Protein AF-A0A926GYC5-F1 (afdb_monomer_lite)

Foldseek 3Di:
DDPDDDPPPPPVDVVVVVVVVVVVLVVLQVVLVVLVVVLVVVVVVCVVVDQDPVNVVVSVVSNVVSCVSNVVSCLQVVLVVQWDPKDKDKQDLEAEAQGKIKIKIKTAGQAKWKWAKKKKWKWKKKWFWDDDPPDIDIDIDIGTPDMDMDHIDIDGGGDMDMDMDMDTHHNPDDFFDDDPGITIWIKIWMWIHIPPHDIDIDIDTRGYDYDPPDPPDPDPDPPPPPDD

Structure (mmCIF, N/CA/C/O backbone):
data_AF-A0A926GYC5-F1
#
_entry.id   AF-A0A926GYC5-F1
#
loop_
_atom_site.group_PDB
_atom_site.id
_atom_site.type_symbol
_atom_site.label_atom_id
_atom_site.label_alt_id
_atom_site.label_comp_id
_atom_site.label_asym_id
_atom_site.label_entity_id
_atom_site.label_seq_id
_atom_site.pdbx_PDB_ins_code
_atom_site.Cartn_x
_atom_site.Cartn_y
_atom_site.Cartn_z
_atom_site.occupancy
_atom_site.B_iso_or_equiv
_atom_site.auth_seq_id
_atom_site.auth_comp_id
_atom_site.auth_asym_id
_atom_site.auth_atom_id
_atom_site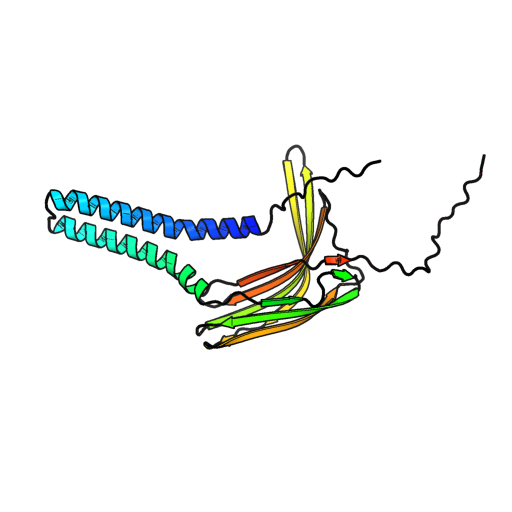.pdbx_PDB_model_num
ATOM 1 N N . MET A 1 1 ? -33.503 22.759 17.241 1.00 44.28 1 MET A N 1
ATOM 2 C CA . MET A 1 1 ? -32.215 23.120 16.609 1.00 44.28 1 MET A CA 1
ATOM 3 C C . MET A 1 1 ? -32.002 22.185 15.432 1.00 44.28 1 MET A C 1
ATOM 5 O O . MET A 1 1 ? -32.004 20.979 15.634 1.00 44.28 1 MET A O 1
ATOM 9 N N . ALA A 1 2 ? -31.952 22.720 14.214 1.00 33.81 2 ALA A N 1
ATOM 10 C CA . ALA A 1 2 ? -31.818 21.935 12.991 1.00 33.81 2 ALA A CA 1
ATOM 11 C C . ALA A 1 2 ? -30.347 21.547 12.776 1.00 33.81 2 ALA A C 1
ATOM 13 O O . ALA A 1 2 ? -29.479 22.418 12.771 1.00 33.81 2 ALA A O 1
ATOM 14 N N . TYR A 1 3 ? -30.068 20.252 12.613 1.00 37.59 3 TYR A N 1
ATOM 15 C CA . TYR A 1 3 ? -28.753 19.768 12.195 1.00 37.59 3 TYR A CA 1
ATOM 16 C C . TYR A 1 3 ? -28.522 20.185 10.742 1.00 37.59 3 TYR A C 1
ATOM 18 O O . TYR A 1 3 ? -29.069 19.595 9.812 1.00 37.59 3 TYR A O 1
ATOM 26 N N . GLN A 1 4 ? -27.732 21.236 10.553 1.00 33.88 4 GLN A N 1
ATOM 27 C CA . GLN A 1 4 ? -27.253 21.645 9.244 1.00 33.88 4 GLN A CA 1
ATOM 28 C C . GLN A 1 4 ? -26.250 20.584 8.773 1.00 33.88 4 GLN A C 1
ATOM 30 O O . GLN A 1 4 ? -25.166 20.452 9.340 1.00 33.88 4 GLN A O 1
ATOM 35 N N . GLN A 1 5 ? -26.650 19.773 7.790 1.00 30.72 5 GLN A N 1
ATOM 36 C CA . GLN A 1 5 ? -25.773 18.798 7.147 1.00 30.72 5 GLN A CA 1
ATOM 37 C C . GLN A 1 5 ? -24.610 19.556 6.499 1.00 30.72 5 GLN A C 1
ATOM 39 O O . GLN A 1 5 ? -24.771 20.205 5.467 1.00 30.72 5 GLN A O 1
ATOM 44 N N . LEU A 1 6 ? -23.444 19.521 7.142 1.00 39.66 6 LEU A N 1
ATOM 45 C CA . LEU A 1 6 ? -22.199 19.947 6.519 1.00 39.66 6 LEU A CA 1
ATOM 46 C C . LEU A 1 6 ? -21.926 19.020 5.325 1.00 39.66 6 LEU A C 1
ATOM 48 O O . LEU A 1 6 ? -22.124 17.807 5.452 1.00 39.66 6 LEU A O 1
ATOM 52 N N . PRO A 1 7 ? -21.486 19.560 4.175 1.00 35.66 7 PRO A N 1
ATOM 53 C CA . PRO A 1 7 ? -21.130 18.733 3.033 1.00 35.66 7 PRO A CA 1
ATOM 54 C C . PRO A 1 7 ? -20.046 17.728 3.447 1.00 35.66 7 PRO A C 1
ATOM 56 O O . PRO A 1 7 ? -19.216 18.053 4.306 1.00 35.66 7 PRO A O 1
ATOM 59 N N . PRO A 1 8 ? -20.034 16.515 2.864 1.00 37.59 8 PRO A N 1
ATOM 60 C CA . PRO A 1 8 ? -18.995 15.538 3.141 1.00 37.59 8 PRO A CA 1
ATOM 61 C C . PRO A 1 8 ? -17.649 16.187 2.831 1.00 37.59 8 PRO A C 1
ATOM 63 O O . PRO A 1 8 ? -17.342 16.514 1.685 1.00 37.59 8 PRO A O 1
ATOM 66 N N . SER A 1 9 ? -16.862 16.432 3.877 1.00 44.22 9 SER A N 1
ATOM 67 C CA . SER A 1 9 ? -15.482 16.859 3.713 1.00 44.22 9 SER A CA 1
ATOM 68 C C . SER A 1 9 ? -14.748 15.668 3.126 1.00 44.22 9 SER A C 1
ATOM 70 O O . SER A 1 9 ? -14.435 14.712 3.836 1.00 44.22 9 SER A O 1
ATOM 72 N N . VAL A 1 10 ? -14.553 15.717 1.805 1.00 43.28 10 VAL A N 1
ATOM 73 C CA . VAL A 1 10 ? -13.676 14.809 1.069 1.00 43.28 10 VAL A CA 1
ATOM 74 C C . VAL A 1 10 ? -12.386 14.756 1.878 1.00 43.28 10 VAL A C 1
ATOM 76 O O . VAL A 1 10 ? -11.790 15.814 2.115 1.00 43.28 10 VAL A O 1
ATOM 79 N N . PRO A 1 11 ? -12.010 13.590 2.428 1.00 45.59 11 PRO A N 1
ATOM 80 C CA . PRO A 1 11 ? -10.798 13.519 3.205 1.00 45.59 11 PRO A CA 1
ATOM 81 C C . PRO A 1 11 ? -9.652 14.019 2.324 1.00 45.59 11 PRO A C 1
ATOM 83 O O . PRO A 1 11 ? -9.665 13.903 1.101 1.00 45.59 11 PRO A O 1
ATOM 86 N N . VAL A 1 12 ? -8.627 14.583 2.938 1.00 46.34 12 VAL A N 1
ATOM 87 C CA . VAL A 1 12 ? -7.310 14.680 2.310 1.00 46.34 12 VAL A CA 1
ATOM 88 C C . VAL A 1 12 ? -6.790 13.235 2.312 1.00 46.34 12 VAL A C 1
ATOM 90 O O . VAL A 1 12 ? -6.067 12.804 3.203 1.00 46.34 12 VAL A O 1
ATOM 93 N N . THR A 1 13 ? -7.394 12.416 1.446 1.00 49.75 13 THR A N 1
ATOM 94 C CA . THR A 1 13 ? -7.445 10.959 1.553 1.00 49.75 13 THR A CA 1
ATOM 95 C C . THR A 1 13 ? -6.112 10.382 1.109 1.00 49.75 13 THR A C 1
ATOM 97 O O . THR A 1 13 ? -5.354 11.013 0.382 1.00 49.75 13 THR A O 1
ATOM 100 N N . VAL A 1 14 ? -5.870 9.121 1.450 1.00 49.03 14 VAL A N 1
ATOM 101 C CA . VAL A 1 14 ? -4.917 8.182 0.822 1.00 49.03 14 VAL A CA 1
ATOM 102 C C . VAL A 1 14 ? -4.723 8.394 -0.698 1.00 49.03 14 VAL A C 1
ATOM 104 O O . VAL A 1 14 ? -3.657 8.116 -1.243 1.00 49.03 14 VAL A O 1
ATOM 107 N N . GLU A 1 15 ? -5.733 8.936 -1.371 1.00 40.41 15 GLU A N 1
ATOM 108 C CA . GLU A 1 15 ? -5.728 9.455 -2.735 1.00 40.41 15 GLU A CA 1
ATOM 109 C C . GLU A 1 15 ? -4.621 10.477 -3.042 1.00 40.41 15 GLU A C 1
ATOM 111 O O . GLU A 1 15 ? -4.033 10.381 -4.109 1.00 40.41 15 GLU A O 1
ATOM 116 N N . GLN A 1 16 ? -4.243 11.371 -2.122 1.00 38.72 16 GLN A N 1
ATOM 117 C CA . GLN A 1 16 ? -3.149 12.332 -2.319 1.00 38.72 16 GLN A CA 1
ATOM 118 C C . GLN A 1 16 ? -1.762 11.676 -2.266 1.00 38.72 16 GLN A C 1
ATOM 120 O O . GLN A 1 16 ? -0.879 12.037 -3.040 1.00 38.72 16 GLN A O 1
ATOM 125 N N . ALA A 1 17 ? -1.567 10.661 -1.415 1.00 43.72 17 ALA A N 1
ATOM 126 C CA . ALA A 1 17 ? -0.335 9.865 -1.386 1.00 43.72 17 ALA A CA 1
ATOM 127 C C . ALA A 1 17 ? -0.249 8.912 -2.598 1.00 43.72 17 ALA A C 1
ATOM 129 O O . ALA A 1 17 ? 0.806 8.782 -3.231 1.00 43.72 17 ALA A O 1
ATOM 130 N N . LYS A 1 18 ? -1.382 8.308 -2.998 1.00 43.22 18 LYS A N 1
ATOM 131 C CA . LYS A 1 18 ? -1.512 7.593 -4.280 1.00 43.22 18 LYS A CA 1
ATOM 132 C C . LYS A 1 18 ? -1.274 8.549 -5.463 1.00 43.22 18 LYS A C 1
ATOM 134 O O . LYS A 1 18 ? -0.562 8.179 -6.388 1.00 43.22 18 LYS A O 1
ATOM 139 N N . GLN A 1 19 ? -1.750 9.795 -5.418 1.00 38.62 19 GLN A N 1
ATOM 140 C CA . GLN A 1 19 ? -1.495 10.816 -6.441 1.00 38.62 19 GLN A CA 1
ATOM 141 C C . GLN A 1 19 ? -0.028 11.237 -6.477 1.00 38.62 19 GLN A C 1
ATOM 143 O O . GLN A 1 19 ? 0.527 11.278 -7.563 1.00 38.62 19 GLN A O 1
ATOM 148 N N . ALA A 1 20 ? 0.639 11.473 -5.346 1.00 42.62 20 ALA A N 1
ATOM 149 C CA . ALA A 1 20 ? 2.052 11.857 -5.325 1.00 42.62 20 ALA A CA 1
ATOM 150 C C . ALA A 1 20 ? 2.962 10.764 -5.921 1.00 42.62 20 ALA A C 1
ATOM 152 O O . ALA A 1 20 ? 3.840 11.056 -6.736 1.00 42.62 20 ALA A O 1
ATOM 153 N N . SER A 1 21 ? 2.704 9.492 -5.591 1.00 53.06 21 SER A N 1
ATOM 154 C CA . SER A 1 21 ? 3.421 8.360 -6.201 1.00 53.06 21 SER A CA 1
ATOM 155 C C . SER A 1 21 ? 3.081 8.176 -7.688 1.00 53.06 21 SER A C 1
ATOM 157 O O . SER A 1 21 ? 3.971 7.893 -8.493 1.00 53.06 21 SER A O 1
ATOM 159 N N . ASN A 1 22 ? 1.828 8.417 -8.088 1.00 55.00 22 ASN A N 1
ATOM 160 C CA . ASN A 1 22 ? 1.415 8.394 -9.491 1.00 55.00 22 ASN A CA 1
ATOM 161 C C . ASN A 1 22 ? 2.019 9.553 -10.301 1.00 55.00 22 ASN A C 1
ATOM 163 O O . ASN A 1 22 ? 2.427 9.333 -11.436 1.00 55.00 22 ASN A O 1
ATOM 167 N N . VAL A 1 23 ? 2.150 10.750 -9.725 1.00 55.53 23 VAL A N 1
ATOM 168 C CA . VAL A 1 23 ? 2.749 11.934 -10.364 1.00 55.53 23 VAL A CA 1
ATOM 169 C C . VAL A 1 23 ? 4.243 11.716 -10.610 1.00 55.53 23 VAL A C 1
ATOM 171 O O . VAL A 1 23 ? 4.719 11.940 -11.723 1.00 55.53 23 VAL A O 1
ATOM 174 N N . ALA A 1 24 ? 4.979 11.177 -9.630 1.00 53.69 24 ALA A N 1
ATOM 175 C CA . ALA A 1 24 ? 6.388 10.820 -9.816 1.00 53.69 24 ALA A CA 1
ATOM 176 C C . ALA A 1 24 ? 6.577 9.726 -10.889 1.00 53.69 24 ALA A C 1
ATOM 178 O O . ALA A 1 24 ? 7.500 9.790 -11.702 1.00 53.69 24 ALA A O 1
ATOM 179 N N . ARG A 1 25 ? 5.667 8.744 -10.941 1.00 58.03 25 ARG A N 1
ATOM 180 C CA . ARG A 1 25 ? 5.698 7.633 -11.907 1.00 58.03 25 ARG A CA 1
ATOM 181 C C . ARG A 1 25 ? 5.273 8.051 -13.322 1.00 58.03 25 ARG A C 1
ATOM 183 O O . ARG A 1 25 ? 5.764 7.484 -14.295 1.00 58.03 25 ARG A O 1
ATOM 190 N N . GLN A 1 26 ? 4.411 9.059 -13.452 1.00 61.69 26 GLN A N 1
ATOM 191 C CA . GLN A 1 26 ? 4.026 9.664 -14.733 1.00 61.69 26 GLN A CA 1
ATOM 192 C C . GLN A 1 26 ? 5.108 10.604 -15.290 1.00 61.69 26 GLN A C 1
ATOM 194 O O . GLN A 1 26 ? 5.257 10.696 -16.510 1.00 61.69 26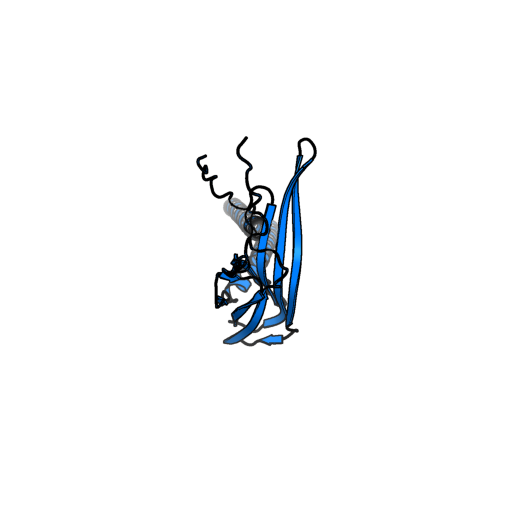 GLN A O 1
ATOM 199 N N . GLY A 1 27 ? 5.918 11.229 -14.427 1.00 71.56 27 GLY A N 1
ATOM 200 C CA . GLY A 1 27 ? 6.999 12.131 -14.840 1.00 71.56 27 GLY A CA 1
ATOM 201 C C . GLY A 1 27 ? 8.033 11.478 -15.766 1.00 71.56 27 GLY A C 1
ATOM 202 O O . GLY A 1 27 ? 8.402 12.060 -16.783 1.00 71.56 27 GLY A O 1
ATOM 203 N N . GLY A 1 28 ? 8.451 10.239 -15.482 1.00 79.19 28 GLY A N 1
ATOM 204 C CA . GLY A 1 28 ? 9.448 9.528 -16.299 1.00 79.19 28 GLY A CA 1
ATOM 205 C C . GLY A 1 28 ? 8.967 9.192 -17.716 1.00 79.19 28 GLY A C 1
ATOM 206 O O . GLY A 1 28 ? 9.713 9.360 -18.681 1.00 79.19 28 GLY A O 1
ATOM 207 N N . VAL A 1 29 ? 7.704 8.772 -17.856 1.00 85.19 29 VAL A N 1
ATOM 208 C CA . VAL A 1 29 ? 7.093 8.487 -19.167 1.00 85.19 29 VAL A CA 1
ATOM 209 C C . VAL A 1 29 ? 6.949 9.779 -19.974 1.00 85.19 29 VAL A C 1
ATOM 211 O O . VAL A 1 29 ? 7.317 9.808 -21.148 1.00 85.19 29 VAL A O 1
ATOM 214 N N . GLY A 1 30 ? 6.498 10.864 -19.332 1.00 86.88 30 GLY A N 1
ATOM 215 C CA . GLY A 1 30 ? 6.397 12.186 -19.953 1.00 86.88 30 GLY A CA 1
ATOM 216 C C . GLY A 1 30 ? 7.741 12.697 -20.478 1.00 86.88 30 GLY A C 1
ATOM 217 O O . GLY A 1 30 ? 7.841 13.069 -21.647 1.00 86.88 30 GLY A O 1
ATOM 218 N N . CYS A 1 31 ? 8.796 12.639 -19.660 1.00 89.12 31 CYS A N 1
ATOM 219 C CA . CYS A 1 31 ? 10.146 13.037 -20.066 1.00 89.12 31 CYS A CA 1
ATOM 220 C C . CYS A 1 31 ? 10.675 12.212 -21.250 1.00 89.12 31 CYS A C 1
ATOM 222 O O . CYS A 1 31 ? 11.246 12.782 -22.180 1.00 89.12 31 CYS A O 1
ATOM 224 N N . GLY A 1 32 ? 10.459 10.891 -21.252 1.00 89.19 32 GLY A N 1
ATOM 225 C CA . GLY A 1 32 ? 10.862 10.021 -22.362 1.00 89.19 32 GLY A CA 1
ATOM 226 C C . GLY A 1 32 ? 10.156 10.370 -23.675 1.00 89.19 32 GLY A C 1
ATOM 227 O O . GLY A 1 32 ? 10.804 10.477 -24.715 1.00 89.19 32 GLY A O 1
ATOM 228 N N . ILE A 1 33 ? 8.843 10.619 -23.627 1.00 91.56 33 ILE A N 1
ATOM 229 C CA . ILE A 1 33 ? 8.054 11.026 -24.801 1.00 91.56 33 ILE A CA 1
ATOM 230 C C . ILE A 1 33 ? 8.535 12.378 -25.341 1.00 91.56 33 ILE A C 1
ATOM 232 O O . ILE A 1 33 ? 8.780 12.499 -26.542 1.00 91.56 33 ILE A O 1
ATOM 236 N N . VAL A 1 34 ? 8.710 13.379 -24.471 1.00 94.00 34 VAL A N 1
ATOM 237 C CA . VAL A 1 34 ? 9.182 14.716 -24.870 1.00 94.00 34 VAL A CA 1
ATOM 238 C C . VAL A 1 34 ? 10.573 14.637 -25.506 1.00 94.00 34 VAL A C 1
ATOM 240 O O . VAL A 1 34 ? 10.807 15.240 -26.554 1.00 94.00 34 VAL A O 1
ATOM 243 N N . TRP A 1 35 ? 11.480 13.847 -24.926 1.00 94.62 35 TRP A N 1
ATOM 244 C CA . TRP A 1 35 ? 12.823 13.642 -25.467 1.00 94.62 35 TRP A CA 1
ATOM 245 C C . TRP A 1 35 ? 12.806 13.003 -26.861 1.00 94.62 35 TRP A C 1
ATOM 247 O O . TRP A 1 35 ? 13.490 13.474 -27.775 1.00 94.62 35 TRP A O 1
ATOM 257 N N . LEU A 1 36 ? 12.013 11.943 -27.047 1.00 95.19 36 LEU A N 1
ATOM 258 C CA . LEU A 1 36 ? 11.883 11.269 -28.340 1.00 95.19 36 LEU A CA 1
ATOM 259 C C . LEU A 1 36 ? 11.248 12.182 -29.391 1.00 95.19 36 LEU A C 1
ATOM 261 O O . LEU A 1 36 ? 11.732 12.225 -30.519 1.00 95.19 36 LEU A O 1
ATOM 265 N N . ALA A 1 37 ? 10.232 12.966 -29.021 1.00 95.06 37 ALA A N 1
ATOM 266 C CA . ALA A 1 37 ? 9.612 13.939 -29.917 1.00 95.06 37 ALA A CA 1
ATOM 267 C C . ALA A 1 37 ? 10.611 15.019 -30.369 1.00 95.06 37 ALA A C 1
ATOM 269 O O . ALA A 1 37 ? 10.712 15.307 -31.562 1.00 95.06 37 ALA A O 1
ATOM 270 N N . GLY A 1 38 ? 11.404 15.565 -29.440 1.00 93.75 38 GLY A N 1
ATOM 271 C CA . GLY A 1 38 ? 12.460 16.529 -29.760 1.00 93.75 38 GLY A CA 1
ATOM 272 C C . GLY A 1 38 ? 13.546 15.936 -30.661 1.00 93.75 38 GLY A C 1
ATOM 273 O O . GLY A 1 38 ? 13.954 16.560 -31.641 1.00 93.75 38 GLY A O 1
ATOM 274 N N . THR A 1 39 ? 13.965 14.697 -30.387 1.00 94.00 39 THR A N 1
ATOM 275 C CA . THR A 1 39 ? 14.962 13.983 -31.202 1.00 94.00 39 THR A CA 1
ATOM 276 C C . THR A 1 39 ? 14.429 13.690 -32.610 1.00 94.00 39 THR A C 1
ATOM 278 O O . THR A 1 39 ? 15.151 13.877 -33.592 1.00 94.00 39 THR A O 1
ATOM 281 N N . ALA A 1 40 ? 13.160 13.291 -32.739 1.00 94.19 40 ALA A N 1
ATOM 282 C CA . ALA A 1 40 ? 12.500 13.066 -34.023 1.00 94.19 40 ALA A CA 1
ATOM 283 C C . ALA A 1 40 ? 12.377 14.362 -34.839 1.00 94.19 40 ALA A C 1
ATOM 285 O O . ALA A 1 40 ? 12.725 14.373 -36.019 1.00 94.19 40 ALA A O 1
ATOM 286 N N . LEU A 1 41 ? 11.974 15.470 -34.205 1.00 94.81 41 LEU A N 1
ATOM 287 C CA . LEU A 1 41 ? 11.910 16.784 -34.847 1.00 94.81 41 LEU A CA 1
ATOM 288 C C . LEU A 1 41 ? 13.291 17.238 -35.341 1.00 94.81 41 LEU A C 1
ATOM 290 O O . LEU A 1 41 ? 13.435 17.670 -36.484 1.00 94.81 41 LEU A O 1
ATOM 294 N N . PHE A 1 42 ? 14.328 17.095 -34.514 1.00 90.62 42 PHE A N 1
ATOM 295 C CA . PHE A 1 42 ? 15.694 17.453 -34.896 1.00 90.62 42 PHE A CA 1
ATOM 296 C C . PHE A 1 42 ? 16.227 16.576 -36.042 1.00 90.62 42 PHE A C 1
ATOM 298 O O . PHE A 1 42 ? 16.848 17.085 -36.978 1.00 90.62 42 PHE A O 1
ATOM 305 N N . THR A 1 43 ? 15.922 15.273 -36.016 1.00 90.94 43 THR A N 1
ATOM 306 C CA . THR A 1 43 ? 16.231 14.335 -37.110 1.00 90.94 43 THR A CA 1
ATOM 307 C C . THR A 1 43 ? 15.546 14.766 -38.409 1.00 90.94 43 THR A C 1
ATOM 309 O O . THR A 1 43 ? 16.193 14.817 -39.454 1.00 90.94 43 THR A O 1
ATOM 312 N N . MET A 1 44 ? 14.263 15.137 -38.340 1.00 93.00 44 MET A N 1
ATOM 313 C CA . MET A 1 44 ? 13.480 15.601 -39.487 1.00 93.00 44 MET A CA 1
ATOM 314 C C . MET A 1 44 ? 14.078 16.869 -40.109 1.00 93.00 44 MET A C 1
ATOM 316 O O . MET A 1 44 ? 14.279 16.909 -41.318 1.00 93.00 44 MET A O 1
ATOM 320 N N . VAL A 1 45 ? 14.432 17.878 -39.304 1.00 90.38 45 VAL A N 1
ATOM 321 C CA . VAL A 1 45 ? 15.070 19.114 -39.802 1.00 90.38 45 VAL A CA 1
ATOM 322 C C . VAL A 1 45 ? 16.397 18.810 -40.506 1.00 90.38 45 VAL A C 1
ATOM 324 O O . VAL A 1 45 ? 16.687 19.375 -41.560 1.00 90.38 45 VAL A O 1
ATOM 327 N N . LYS A 1 46 ? 17.204 17.891 -39.960 1.00 88.94 46 LYS A N 1
ATOM 328 C CA . LYS A 1 46 ? 18.489 17.500 -40.561 1.00 88.94 46 LYS A CA 1
ATOM 329 C C . LYS A 1 46 ? 18.340 16.656 -41.823 1.00 88.94 46 LYS A C 1
ATOM 331 O O . LYS A 1 46 ? 19.196 16.754 -42.698 1.00 88.94 46 LYS A O 1
ATOM 336 N N . ALA A 1 47 ? 17.258 15.896 -41.966 1.00 86.12 47 ALA A N 1
ATOM 337 C CA . ALA A 1 47 ? 17.001 15.111 -43.169 1.00 86.12 47 ALA A CA 1
ATOM 338 C C . ALA A 1 47 ? 16.877 15.985 -44.435 1.00 86.12 47 ALA A C 1
ATOM 340 O O . ALA A 1 47 ? 17.340 15.572 -45.494 1.00 86.12 47 ALA A O 1
ATOM 341 N N . PHE A 1 48 ? 16.350 17.213 -44.327 1.00 85.06 48 PHE A N 1
ATOM 342 C CA . PHE A 1 48 ? 16.248 18.151 -45.458 1.00 85.06 48 PHE A CA 1
ATOM 343 C C . PHE A 1 48 ? 17.580 18.810 -45.853 1.00 85.06 48 PHE A C 1
ATOM 345 O O . PHE A 1 48 ? 17.735 19.233 -46.994 1.00 85.06 48 PHE A O 1
ATOM 352 N N . GLY A 1 49 ? 18.540 18.906 -44.926 1.00 84.44 49 GLY A N 1
ATOM 353 C CA . GLY A 1 49 ? 19.860 19.511 -45.160 1.00 84.44 49 GLY A CA 1
ATOM 354 C C . GLY A 1 49 ? 20.987 18.505 -45.414 1.00 84.44 49 GLY A C 1
ATOM 355 O O . GLY A 1 49 ? 22.134 18.912 -45.585 1.00 84.44 49 GLY A O 1
ATOM 356 N N . GLY A 1 50 ? 20.675 17.206 -45.410 1.00 84.62 50 GLY A N 1
ATOM 357 C CA . GLY A 1 50 ? 21.651 16.121 -45.445 1.00 84.62 50 GLY A CA 1
ATOM 358 C C . GLY A 1 50 ? 22.187 15.757 -44.056 1.00 84.62 50 GLY A C 1
ATOM 359 O O . GLY A 1 50 ? 22.469 16.610 -43.211 1.00 84.62 50 GLY A O 1
ATOM 360 N N . ILE A 1 51 ? 22.349 14.455 -43.816 1.00 85.56 51 ILE A N 1
ATOM 361 C CA . ILE A 1 51 ? 22.863 13.920 -42.551 1.00 85.56 51 ILE A CA 1
ATOM 362 C C . ILE A 1 51 ? 24.314 13.493 -42.769 1.00 85.56 51 ILE A C 1
ATOM 364 O O . ILE A 1 51 ? 24.589 12.445 -43.347 1.00 85.56 51 ILE A O 1
ATOM 368 N N . GLY A 1 52 ? 25.253 14.314 -42.302 1.00 89.19 52 GLY A N 1
ATOM 369 C CA . GLY A 1 52 ? 26.665 13.939 -42.264 1.00 89.19 52 GLY A CA 1
ATOM 370 C C . GLY A 1 52 ? 26.930 12.834 -41.236 1.00 89.19 52 GLY A C 1
ATOM 371 O O . GLY A 1 52 ? 26.204 12.706 -40.247 1.00 89.19 52 GLY A O 1
ATOM 372 N N . PHE A 1 53 ? 28.010 12.072 -41.427 1.00 86.81 53 PHE A N 1
ATOM 373 C CA . PHE A 1 53 ? 28.391 10.946 -40.562 1.00 86.81 53 PHE A CA 1
ATOM 374 C C . PHE A 1 53 ? 28.420 11.311 -39.065 1.00 86.81 53 PHE A C 1
ATOM 376 O O . PHE A 1 53 ? 27.820 10.621 -38.242 1.00 86.81 53 PHE A O 1
ATOM 383 N N . GLY A 1 54 ? 29.031 12.449 -38.712 1.00 89.06 54 GLY A N 1
ATOM 384 C CA . GLY A 1 54 ? 29.088 12.916 -37.321 1.00 89.06 54 GLY A CA 1
ATOM 385 C C . GLY A 1 54 ? 27.712 13.241 -36.728 1.00 89.06 54 GLY A C 1
ATOM 386 O O . GLY A 1 54 ? 27.433 12.900 -35.581 1.00 89.06 54 GLY A O 1
ATOM 387 N N . THR A 1 55 ? 26.812 13.839 -37.515 1.00 88.75 55 THR A N 1
ATOM 388 C CA . THR A 1 55 ? 25.429 14.098 -37.084 1.00 88.75 55 THR A CA 1
ATOM 389 C C . THR A 1 55 ? 24.658 12.794 -36.894 1.00 88.75 55 THR A C 1
ATOM 391 O O . THR A 1 55 ? 23.908 12.676 -35.929 1.00 88.75 55 THR A O 1
ATOM 394 N N . GLY A 1 56 ? 24.884 11.798 -37.755 1.00 91.00 56 GLY A N 1
ATOM 395 C CA . GLY A 1 56 ? 24.282 10.470 -37.624 1.00 91.00 56 GLY A CA 1
ATOM 396 C C . GLY A 1 56 ? 24.613 9.791 -36.291 1.00 91.00 56 GLY A C 1
ATOM 397 O O . GLY A 1 56 ? 23.710 9.286 -35.627 1.00 91.00 56 GLY A O 1
ATOM 398 N N . ILE A 1 57 ? 25.876 9.847 -35.849 1.00 94.31 57 ILE A N 1
ATOM 399 C CA . ILE A 1 57 ? 26.295 9.279 -34.554 1.00 94.31 57 ILE A CA 1
ATOM 400 C C . ILE A 1 57 ? 25.589 9.981 -33.387 1.00 94.31 57 ILE A C 1
ATOM 402 O O . ILE A 1 57 ? 25.074 9.316 -32.490 1.00 94.31 57 ILE A O 1
ATOM 406 N N . ILE A 1 58 ? 25.523 11.316 -33.405 1.00 93.38 58 ILE A N 1
ATOM 407 C CA . ILE A 1 58 ? 24.850 12.088 -32.349 1.00 93.38 58 ILE A CA 1
ATOM 408 C C . ILE A 1 58 ? 23.368 11.708 -32.271 1.00 93.38 58 ILE A C 1
ATOM 410 O O . ILE A 1 58 ? 22.855 11.454 -31.183 1.00 93.38 58 ILE A O 1
ATOM 414 N N . LEU A 1 59 ? 22.685 11.622 -33.416 1.00 93.06 59 LEU A N 1
ATOM 415 C CA . LEU A 1 59 ? 21.279 11.224 -33.468 1.00 93.06 59 LEU A CA 1
ATOM 416 C C . LEU A 1 59 ? 21.069 9.815 -32.909 1.00 93.06 59 LEU A C 1
ATOM 418 O O . LEU A 1 59 ? 20.147 9.614 -32.122 1.00 93.06 59 LEU A O 1
ATOM 422 N N . LEU A 1 60 ? 21.940 8.863 -33.253 1.00 94.75 60 LEU A N 1
ATOM 423 C CA . LEU A 1 60 ? 21.881 7.503 -32.719 1.00 94.75 60 LEU A CA 1
ATOM 424 C C . LEU A 1 60 ? 21.969 7.499 -31.188 1.00 94.75 60 LEU A C 1
ATOM 426 O O . LEU A 1 60 ? 21.169 6.831 -30.534 1.00 94.75 60 LEU A O 1
ATOM 430 N N . VAL A 1 61 ? 22.887 8.279 -30.610 1.00 96.88 61 VAL A N 1
ATOM 431 C CA . VAL A 1 61 ? 23.024 8.403 -29.151 1.00 96.88 61 VAL A CA 1
ATOM 432 C C . VAL A 1 61 ? 21.775 9.032 -28.524 1.00 96.88 61 VAL A C 1
ATOM 434 O O . VAL A 1 61 ? 21.275 8.518 -27.525 1.00 96.88 61 VAL A O 1
ATOM 437 N N . LEU A 1 62 ? 21.223 10.097 -29.113 1.00 94.94 62 LEU A N 1
ATOM 438 C CA . LEU A 1 62 ? 20.006 10.745 -28.603 1.00 94.94 62 LEU A CA 1
ATOM 439 C C . LEU A 1 62 ? 18.794 9.803 -28.624 1.00 94.94 62 LEU A C 1
ATOM 441 O O . LEU A 1 62 ? 18.046 9.752 -27.644 1.00 94.94 62 LEU A O 1
ATOM 445 N N . TRP A 1 63 ? 18.630 9.024 -29.697 1.00 97.00 63 TRP A N 1
ATOM 446 C CA . TRP A 1 63 ? 17.609 7.979 -29.788 1.00 97.00 63 TRP A CA 1
ATOM 447 C C . TRP A 1 63 ? 17.819 6.893 -28.732 1.00 97.00 63 TRP A C 1
ATOM 449 O O . TRP A 1 63 ? 16.871 6.536 -28.034 1.00 97.00 63 TRP A O 1
ATOM 459 N N . ALA A 1 64 ? 19.053 6.409 -28.564 1.00 96.38 64 ALA A N 1
ATOM 460 C CA . ALA A 1 64 ? 19.378 5.400 -27.559 1.00 96.38 64 ALA A CA 1
ATOM 461 C C . ALA A 1 64 ? 19.050 5.881 -26.134 1.00 96.38 64 ALA A C 1
ATOM 463 O O . ALA A 1 64 ? 18.450 5.135 -25.359 1.00 96.38 64 ALA A O 1
ATOM 464 N N . ILE A 1 65 ? 19.368 7.138 -25.803 1.00 95.88 65 ILE A N 1
ATOM 465 C CA . ILE A 1 65 ? 19.034 7.749 -24.507 1.00 95.88 65 ILE A CA 1
ATOM 466 C C . ILE A 1 65 ? 17.515 7.818 -24.320 1.00 95.88 65 ILE A C 1
ATOM 468 O O . ILE A 1 65 ? 17.003 7.338 -23.309 1.00 95.88 65 ILE A O 1
ATOM 472 N N . GLY A 1 66 ? 16.784 8.358 -25.299 1.00 92.75 66 GLY A N 1
ATOM 473 C CA . GLY A 1 66 ? 15.329 8.502 -25.213 1.00 92.75 66 GLY A CA 1
ATOM 474 C C . GLY A 1 66 ? 14.608 7.167 -25.041 1.00 92.75 66 GLY A C 1
ATOM 475 O O . GLY A 1 66 ? 13.743 7.032 -24.175 1.00 92.75 66 GLY A O 1
ATOM 476 N N . LEU A 1 67 ? 15.009 6.157 -25.818 1.00 95.00 67 LEU A N 1
ATOM 477 C CA . LEU A 1 67 ? 14.461 4.804 -25.723 1.00 95.00 67 LEU A CA 1
ATOM 478 C C . LEU A 1 67 ? 14.799 4.144 -24.384 1.00 95.00 67 LEU A C 1
ATOM 480 O O . LEU A 1 67 ? 13.951 3.456 -23.819 1.00 95.00 67 LEU A O 1
ATOM 484 N N . THR A 1 68 ? 15.997 4.383 -23.846 1.00 94.38 68 THR A N 1
ATOM 485 C CA . THR A 1 68 ? 16.394 3.870 -22.527 1.00 94.38 68 THR A CA 1
ATOM 486 C C . THR A 1 68 ? 15.544 4.491 -21.419 1.00 94.38 68 THR A C 1
ATOM 488 O O . THR A 1 68 ? 14.993 3.759 -20.598 1.00 94.38 68 THR A O 1
ATOM 491 N N . ILE A 1 69 ? 15.373 5.819 -21.421 1.00 92.69 69 ILE A N 1
ATOM 492 C CA . ILE A 1 69 ? 14.530 6.532 -20.446 1.00 92.69 69 ILE A CA 1
ATOM 493 C C . ILE A 1 69 ? 13.095 6.003 -20.507 1.00 92.69 69 ILE A C 1
ATOM 495 O O . ILE A 1 69 ? 12.529 5.631 -19.477 1.00 92.69 69 ILE A O 1
ATOM 499 N N . LEU A 1 70 ? 12.523 5.916 -21.712 1.00 91.81 70 LEU A N 1
ATOM 500 C CA . LEU A 1 70 ? 11.157 5.436 -21.894 1.00 91.81 70 LEU A CA 1
ATOM 501 C C . LEU A 1 70 ? 11.012 3.968 -21.467 1.00 91.81 70 LEU A C 1
ATOM 503 O O . LEU A 1 70 ? 10.077 3.633 -20.744 1.00 91.81 70 LEU A O 1
ATOM 507 N N . GLY A 1 71 ? 11.944 3.096 -21.856 1.00 91.00 71 GLY A N 1
ATOM 508 C CA . GLY A 1 71 ? 11.927 1.679 -21.493 1.00 91.00 71 GLY A CA 1
ATOM 509 C C . GLY A 1 71 ? 11.974 1.463 -19.980 1.00 91.00 71 GLY A C 1
ATOM 510 O O . GLY A 1 71 ? 11.149 0.725 -19.436 1.00 91.00 71 GLY A O 1
ATOM 511 N N . VAL A 1 72 ? 12.882 2.157 -19.283 1.00 88.94 72 VAL A N 1
ATOM 512 C CA . VAL A 1 72 ? 12.986 2.117 -17.814 1.00 88.94 72 VAL A CA 1
ATOM 513 C C . VAL A 1 72 ? 11.719 2.658 -17.148 1.00 88.94 72 VAL A C 1
ATOM 515 O O . VAL A 1 72 ? 11.250 2.064 -16.178 1.00 88.94 72 VAL A O 1
ATOM 518 N N . ALA A 1 73 ? 11.118 3.725 -17.683 1.00 87.31 73 ALA A N 1
ATOM 519 C CA . ALA A 1 73 ? 9.881 4.292 -17.147 1.00 87.31 73 ALA A CA 1
ATOM 520 C C . ALA A 1 73 ? 8.648 3.389 -17.362 1.00 87.31 73 ALA A C 1
ATOM 522 O O . ALA A 1 73 ? 7.766 3.337 -16.502 1.00 87.31 73 ALA A O 1
ATOM 523 N N . LEU A 1 74 ? 8.587 2.647 -18.475 1.00 87.31 74 LEU A N 1
ATOM 524 C CA . LEU A 1 74 ? 7.474 1.745 -18.805 1.00 87.31 74 LEU A CA 1
ATOM 525 C C . LEU A 1 74 ? 7.557 0.390 -18.089 1.00 87.31 74 LEU A C 1
ATOM 527 O O . LEU A 1 74 ? 6.525 -0.216 -17.794 1.00 87.31 74 LEU A O 1
ATOM 531 N N . LEU A 1 75 ? 8.762 -0.093 -17.774 1.00 84.69 75 LEU A N 1
ATOM 532 C CA . LEU A 1 75 ? 8.992 -1.390 -17.123 1.00 84.69 75 LEU A CA 1
ATOM 533 C C . LEU A 1 75 ? 8.105 -1.621 -15.876 1.00 84.69 75 LEU A C 1
ATOM 535 O O . LEU A 1 75 ? 7.448 -2.663 -15.808 1.00 84.69 75 LEU A O 1
ATOM 539 N N . PRO A 1 76 ? 7.992 -0.684 -14.913 1.00 80.56 76 PRO A N 1
ATOM 540 C CA . PRO A 1 76 ? 7.100 -0.834 -13.765 1.00 80.56 76 PRO A CA 1
ATOM 541 C C . PRO A 1 76 ? 5.611 -0.901 -14.128 1.00 80.56 76 PRO A C 1
ATOM 543 O O . PRO A 1 76 ? 4.844 -1.543 -13.415 1.00 80.56 76 PRO A O 1
ATOM 546 N N . GLN A 1 77 ? 5.162 -0.212 -15.184 1.00 81.12 77 GLN A N 1
ATOM 547 C CA . GLN A 1 77 ? 3.758 -0.241 -15.624 1.00 81.12 77 GLN A CA 1
ATOM 548 C C . GLN A 1 77 ? 3.411 -1.590 -16.252 1.00 81.12 77 GLN A C 1
ATOM 550 O O . GLN A 1 77 ? 2.429 -2.214 -15.859 1.00 81.12 77 GLN A O 1
ATOM 555 N N . ILE A 1 78 ? 4.280 -2.088 -17.134 1.00 80.94 78 ILE A N 1
ATOM 556 C CA . ILE A 1 78 ? 4.145 -3.425 -17.725 1.00 80.94 78 ILE A CA 1
ATOM 557 C C . ILE A 1 78 ? 4.145 -4.492 -16.622 1.00 80.94 78 ILE A C 1
ATOM 559 O O . ILE A 1 78 ? 3.352 -5.432 -16.664 1.00 80.94 78 ILE A O 1
ATOM 563 N N . ARG A 1 79 ? 4.999 -4.333 -15.600 1.00 81.19 79 ARG A N 1
ATOM 564 C CA . ARG A 1 79 ? 5.018 -5.226 -14.435 1.00 81.19 79 ARG A CA 1
ATOM 565 C C . ARG A 1 79 ? 3.711 -5.176 -13.638 1.00 81.19 79 ARG A C 1
ATOM 567 O O . ARG A 1 79 ? 3.180 -6.226 -13.300 1.00 81.19 79 ARG A O 1
ATOM 574 N N . ALA A 1 80 ? 3.155 -3.990 -13.390 1.00 77.25 80 ALA A N 1
ATOM 575 C CA . ALA A 1 80 ? 1.885 -3.854 -12.672 1.00 77.25 80 ALA A CA 1
ATOM 576 C C . ALA A 1 80 ? 0.718 -4.560 -13.385 1.00 77.25 80 ALA A C 1
ATOM 578 O O . ALA A 1 80 ? -0.102 -5.186 -12.728 1.00 77.25 80 ALA A O 1
ATOM 579 N N . TRP A 1 81 ? 0.662 -4.533 -14.721 1.00 75.75 81 TRP A N 1
ATOM 580 C CA . TRP A 1 81 ? -0.402 -5.200 -15.492 1.00 75.75 81 TRP A CA 1
ATOM 581 C C . TRP A 1 81 ? -0.394 -6.732 -15.400 1.00 75.75 81 TRP A C 1
ATOM 583 O O . TRP A 1 81 ? -1.411 -7.389 -15.659 1.00 75.75 81 TRP A O 1
ATOM 593 N N . LYS A 1 82 ? 0.750 -7.321 -15.041 1.00 73.12 82 LYS A N 1
ATOM 594 C CA . LYS A 1 82 ? 0.870 -8.767 -14.826 1.00 73.12 82 LYS A CA 1
ATOM 595 C C . LYS A 1 82 ? 0.396 -9.206 -13.437 1.00 73.12 82 LYS A C 1
ATOM 597 O O . LYS A 1 82 ? 0.212 -10.401 -13.227 1.00 73.12 82 LYS A O 1
ATOM 602 N N . ILE A 1 83 ? 0.168 -8.274 -12.514 1.00 77.88 83 ILE A N 1
ATOM 603 C CA . ILE A 1 83 ? -0.394 -8.565 -11.195 1.00 77.88 83 ILE A CA 1
ATOM 604 C C . ILE A 1 83 ? -1.911 -8.404 -11.295 1.00 77.88 83 ILE A C 1
ATOM 606 O O . ILE A 1 83 ? -2.408 -7.374 -11.750 1.00 77.88 83 ILE A O 1
ATOM 610 N N . THR A 1 84 ? -2.656 -9.442 -10.924 1.00 80.56 84 THR A N 1
ATOM 611 C CA . THR A 1 84 ? -4.121 -9.364 -10.893 1.00 80.56 84 THR A CA 1
ATOM 612 C C . THR A 1 84 ? -4.542 -8.479 -9.716 1.00 80.56 84 THR A C 1
ATOM 614 O O . THR A 1 84 ? -3.935 -8.588 -8.643 1.00 80.56 84 THR A O 1
ATOM 617 N N . PRO A 1 85 ? -5.547 -7.598 -9.881 1.00 81.50 85 PRO A N 1
ATOM 618 C CA . PRO A 1 85 ? -6.121 -6.874 -8.753 1.00 81.50 85 PRO A CA 1
ATOM 619 C C . PRO A 1 85 ? -6.522 -7.858 -7.643 1.00 81.50 85 PRO A C 1
ATOM 621 O O . PRO A 1 85 ? -7.055 -8.921 -7.963 1.00 81.50 85 PRO A O 1
ATOM 624 N N . PRO A 1 86 ? -6.225 -7.559 -6.371 1.00 87.56 86 PRO A N 1
ATOM 625 C CA . PRO A 1 86 ? -6.612 -8.436 -5.279 1.00 87.56 86 PRO A CA 1
ATOM 626 C C . PRO A 1 86 ? -8.127 -8.404 -5.073 1.00 87.56 86 PRO A C 1
ATOM 628 O O . PRO A 1 86 ? -8.757 -7.351 -5.170 1.00 87.56 86 PRO A O 1
ATOM 631 N N . GLU A 1 87 ? -8.692 -9.557 -4.745 1.00 87.88 87 GLU A N 1
ATOM 632 C CA . GLU A 1 87 ? -10.062 -9.705 -4.274 1.00 87.88 87 GLU A CA 1
ATOM 633 C C . GLU A 1 87 ? -10.045 -9.745 -2.751 1.00 87.88 87 GLU A C 1
ATOM 635 O O . GLU A 1 87 ? -9.279 -10.495 -2.139 1.00 87.88 87 GLU A O 1
ATOM 640 N N . ILE A 1 88 ? -10.856 -8.894 -2.130 1.00 87.44 88 ILE A N 1
ATOM 641 C CA . ILE A 1 88 ? -10.927 -8.783 -0.679 1.00 87.44 88 ILE A CA 1
ATOM 642 C C . ILE A 1 88 ? -12.373 -8.923 -0.251 1.00 87.44 88 ILE A C 1
ATOM 644 O O . ILE A 1 88 ? -13.245 -8.201 -0.728 1.00 87.44 88 ILE A O 1
ATOM 648 N N . ASP A 1 89 ? -12.588 -9.869 0.653 1.00 88.38 89 ASP A N 1
ATOM 649 C CA . ASP A 1 89 ? -13.887 -10.189 1.214 1.00 88.38 89 ASP A CA 1
ATOM 650 C C . ASP A 1 89 ? -13.848 -9.979 2.729 1.00 88.38 89 ASP A C 1
ATOM 652 O O . ASP A 1 89 ? -12.939 -10.438 3.433 1.00 88.38 89 ASP A O 1
ATOM 656 N N . VAL A 1 90 ? -14.836 -9.246 3.228 1.00 87.75 90 VAL A N 1
ATOM 657 C CA . VAL A 1 90 ? -15.029 -8.967 4.646 1.00 87.75 90 VAL A CA 1
ATOM 658 C C . VAL A 1 90 ? -16.449 -9.388 4.976 1.00 87.75 90 VAL A C 1
ATOM 660 O O . VAL A 1 90 ? -17.410 -8.818 4.470 1.00 87.75 90 VAL A O 1
ATOM 663 N N . SER A 1 91 ? -16.582 -10.361 5.876 1.00 83.81 91 SER A N 1
ATOM 664 C CA . SER A 1 91 ? -17.878 -10.960 6.234 1.00 83.81 91 SER A CA 1
ATOM 665 C C . SER A 1 91 ? -18.944 -9.953 6.681 1.00 83.81 91 SER A C 1
ATOM 667 O O . SER A 1 91 ? -20.139 -10.234 6.574 1.00 83.81 91 SER A O 1
ATOM 669 N N . ARG A 1 92 ? -18.531 -8.803 7.234 1.00 80.94 92 ARG A N 1
ATOM 670 C CA . ARG A 1 92 ? -19.411 -7.730 7.710 1.00 80.94 92 ARG A CA 1
ATOM 671 C C . ARG A 1 92 ? -18.752 -6.372 7.511 1.00 80.94 92 ARG A C 1
ATOM 673 O O . ARG A 1 92 ? -17.644 -6.146 7.984 1.00 80.94 92 ARG A O 1
ATOM 680 N N . GLU A 1 93 ? -19.477 -5.437 6.907 1.00 75.25 93 GLU A N 1
ATOM 681 C CA . GLU A 1 93 ? -19.015 -4.048 6.767 1.00 75.25 93 GLU A CA 1
ATOM 682 C C . GLU A 1 93 ? -19.038 -3.277 8.097 1.00 75.25 93 GLU A C 1
ATOM 684 O O . GLU A 1 93 ? -18.255 -2.345 8.296 1.00 75.25 93 GLU A O 1
ATOM 689 N N . ALA A 1 94 ? -19.935 -3.664 9.014 1.00 89.56 94 ALA A N 1
ATOM 690 C CA . ALA A 1 94 ? -20.078 -3.058 10.331 1.00 89.56 94 ALA A CA 1
ATOM 691 C C . ALA A 1 94 ? -20.001 -4.104 11.449 1.00 89.56 94 ALA A C 1
ATOM 693 O O . ALA A 1 94 ? -20.697 -5.121 11.410 1.00 89.56 94 ALA A O 1
ATOM 694 N N . VAL A 1 95 ? -19.174 -3.826 12.455 1.00 93.44 95 VAL A N 1
ATOM 695 C CA . VAL A 1 95 ? -18.843 -4.733 13.564 1.00 93.44 95 VAL A CA 1
ATOM 696 C C . VAL A 1 95 ? -18.909 -3.944 14.865 1.00 93.44 95 VAL A C 1
ATOM 698 O O . VAL A 1 95 ? -18.540 -2.774 14.880 1.00 93.44 95 VAL A O 1
ATOM 701 N N . ARG A 1 96 ? -19.410 -4.515 15.959 1.00 94.62 96 ARG A N 1
ATOM 702 C CA . ARG A 1 96 ? -19.412 -3.816 17.258 1.00 94.62 96 ARG A CA 1
ATOM 703 C C . ARG A 1 96 ? -18.096 -4.005 18.004 1.00 94.62 96 ARG A C 1
ATOM 705 O O . ARG A 1 96 ? -17.334 -4.925 17.722 1.00 94.62 96 ARG A O 1
ATOM 712 N N . LEU A 1 97 ? -17.846 -3.146 18.987 1.00 94.50 97 LEU A N 1
ATOM 713 C CA . LEU A 1 97 ? -16.804 -3.386 19.987 1.00 94.50 97 LEU A CA 1
ATOM 714 C C . LEU A 1 97 ? -16.988 -4.777 20.618 1.00 94.50 97 LEU A C 1
ATOM 716 O O . LEU A 1 97 ? -18.109 -5.170 20.938 1.00 94.50 97 LEU A O 1
ATOM 720 N N . GLY A 1 98 ? -15.897 -5.535 20.733 1.00 92.81 98 GLY A N 1
ATOM 721 C CA . GLY A 1 98 ? -15.895 -6.911 21.237 1.00 92.81 98 GLY A CA 1
ATOM 722 C C . GLY A 1 98 ? -16.320 -7.982 20.224 1.00 92.81 98 GLY A C 1
ATOM 723 O O . GLY A 1 98 ? -16.088 -9.165 20.469 1.00 92.81 98 GLY A O 1
ATOM 724 N N . GLU A 1 99 ? -16.911 -7.614 19.083 1.00 93.88 99 GLU A N 1
ATOM 725 C CA . GLU A 1 99 ? -17.291 -8.581 18.052 1.00 93.88 99 GLU A CA 1
ATOM 726 C C . GLU A 1 99 ? -16.110 -8.950 17.145 1.00 93.88 99 GLU A C 1
ATOM 728 O O . GLU A 1 99 ? -15.148 -8.197 16.959 1.00 93.88 99 GLU A O 1
ATOM 733 N N . SER A 1 100 ? -16.215 -10.133 16.538 1.00 94.44 100 SER A N 1
ATOM 734 C CA . SER A 1 100 ? -15.270 -10.611 15.537 1.00 94.44 100 SER A CA 1
ATOM 735 C C . SER A 1 100 ? -15.850 -10.550 14.129 1.00 94.44 100 SER A C 1
ATOM 737 O O . SER A 1 100 ? -17.058 -10.693 13.927 1.00 94.44 100 SER A O 1
ATOM 739 N N . PHE A 1 101 ? -14.967 -10.417 13.146 1.00 94.38 101 PHE A N 1
ATOM 740 C CA . PHE A 1 101 ? -15.297 -10.527 11.732 1.00 94.38 101 PHE A CA 1
ATOM 741 C C . PHE A 1 101 ? -14.246 -11.353 10.997 1.00 94.38 101 PHE A C 1
ATOM 743 O O . PHE A 1 101 ? -13.060 -11.342 11.333 1.00 94.38 101 PHE A O 1
ATOM 750 N N . ASP A 1 102 ? -14.704 -12.085 9.989 1.00 94.69 102 ASP A N 1
ATOM 751 C CA . ASP A 1 102 ? -13.849 -12.852 9.096 1.00 94.69 102 ASP A CA 1
ATOM 752 C C . ASP A 1 102 ? -13.412 -11.983 7.911 1.00 94.69 102 ASP A C 1
ATOM 754 O O . ASP A 1 102 ? -14.198 -11.196 7.369 1.00 94.69 102 ASP A O 1
ATOM 758 N N . PHE A 1 103 ? -12.151 -12.151 7.532 1.00 93.88 103 PHE A N 1
ATOM 759 C CA . PHE A 1 103 ? -11.483 -11.487 6.425 1.00 93.88 103 PHE A CA 1
ATOM 760 C C . PHE A 1 103 ? -10.821 -12.522 5.522 1.00 93.88 103 PHE A C 1
ATOM 762 O O . PHE A 1 103 ? -10.173 -13.456 6.013 1.00 93.88 103 PHE A O 1
ATOM 769 N N . ARG A 1 104 ? -10.915 -12.298 4.212 1.00 94.00 104 ARG A N 1
ATOM 770 C CA . ARG A 1 104 ? -10.171 -13.046 3.209 1.00 94.00 104 ARG A CA 1
ATOM 771 C C . ARG A 1 104 ? -9.550 -12.112 2.180 1.00 94.00 104 ARG A C 1
ATOM 773 O O . ARG A 1 104 ? -10.210 -11.244 1.619 1.00 94.00 104 ARG A O 1
ATOM 780 N N . TYR A 1 105 ? -8.275 -12.341 1.919 1.00 93.06 105 TYR A N 1
ATOM 781 C CA . TYR A 1 105 ? -7.521 -11.761 0.823 1.00 93.06 105 TYR A CA 1
ATOM 782 C C . TYR A 1 105 ? -7.222 -12.846 -0.193 1.00 93.06 105 TYR A C 1
ATOM 784 O O . TYR A 1 105 ? -6.671 -13.881 0.177 1.00 93.06 105 TYR A O 1
ATOM 792 N N . TYR A 1 106 ? -7.503 -12.583 -1.460 1.00 91.56 106 TYR A N 1
ATOM 793 C CA . TYR A 1 106 ? -7.146 -13.466 -2.552 1.00 91.56 106 TYR A CA 1
ATOM 794 C C . TYR A 1 106 ? -6.449 -12.680 -3.661 1.00 91.56 106 TYR A C 1
ATOM 796 O O . TYR A 1 106 ? -6.960 -11.674 -4.150 1.00 91.56 106 TYR A O 1
ATOM 804 N N . GLN A 1 107 ? -5.274 -13.135 -4.089 1.00 90.50 107 GLN A N 1
ATOM 805 C CA . GLN A 1 107 ? -4.582 -12.548 -5.233 1.00 90.50 107 GLN A CA 1
ATOM 806 C C . GLN A 1 107 ? -3.918 -13.620 -6.090 1.00 90.50 107 GLN A C 1
ATOM 808 O O . GLN A 1 107 ? -3.065 -14.364 -5.617 1.00 90.50 107 GLN A O 1
ATOM 813 N N . ALA A 1 108 ? -4.276 -13.656 -7.373 1.00 87.69 108 ALA A N 1
ATOM 814 C CA . ALA A 1 108 ? -3.685 -14.561 -8.353 1.00 87.69 108 ALA A CA 1
ATOM 815 C C . ALA A 1 108 ? -2.515 -13.916 -9.111 1.00 87.69 108 ALA A C 1
ATOM 817 O O . ALA A 1 108 ? -2.574 -12.744 -9.510 1.00 87.69 108 ALA A O 1
ATOM 818 N N . PHE A 1 109 ? -1.483 -14.708 -9.401 1.00 87.38 109 PHE A N 1
ATOM 819 C CA . PHE A 1 109 ? -0.284 -14.249 -10.101 1.00 87.38 109 PHE A CA 1
ATOM 820 C C . PHE A 1 109 ? -0.202 -14.811 -11.526 1.00 87.38 109 PHE A C 1
ATOM 822 O O . PHE A 1 109 ? -0.327 -16.014 -11.752 1.00 87.38 109 PHE A O 1
ATOM 829 N N . LYS A 1 110 ? 0.027 -13.935 -12.517 1.00 85.44 110 LYS A N 1
ATOM 830 C CA . LYS A 1 110 ? 0.127 -14.333 -13.939 1.00 85.44 110 LYS A CA 1
ATOM 831 C C . LYS A 1 110 ? 1.533 -14.764 -14.359 1.00 85.44 110 LYS A C 1
ATOM 833 O O . LYS A 1 110 ? 1.711 -15.259 -15.467 1.00 85.44 110 LYS A O 1
ATOM 838 N N . ASP A 1 111 ? 2.533 -14.531 -13.517 1.00 86.56 111 ASP A N 1
ATOM 839 C CA . ASP A 1 111 ? 3.943 -14.785 -13.810 1.00 86.56 111 ASP A CA 1
ATOM 840 C C . ASP A 1 111 ? 4.641 -15.323 -12.556 1.00 86.56 111 ASP A C 1
ATOM 842 O O . ASP A 1 111 ? 4.095 -15.252 -11.453 1.00 86.56 111 ASP A O 1
ATOM 846 N N . ARG A 1 112 ? 5.855 -15.852 -12.718 1.00 88.31 112 ARG A N 1
ATOM 847 C CA . ARG A 1 112 ? 6.678 -16.271 -11.584 1.00 88.31 112 ARG A CA 1
ATOM 848 C C . ARG A 1 112 ? 7.138 -15.043 -10.802 1.00 88.31 112 ARG A C 1
ATOM 850 O O . ARG A 1 112 ? 7.729 -14.124 -11.372 1.00 88.31 112 ARG A O 1
ATOM 857 N N . LEU A 1 113 ? 6.942 -15.071 -9.490 1.00 89.75 113 LEU A N 1
ATOM 858 C CA . LEU A 1 113 ? 7.405 -14.018 -8.595 1.00 89.75 113 LEU A CA 1
ATOM 859 C C . LEU A 1 113 ? 7.925 -14.576 -7.279 1.00 89.75 113 LEU A C 1
ATOM 861 O O . LEU A 1 113 ? 7.573 -15.678 -6.861 1.00 89.75 113 LEU A O 1
ATOM 865 N N . ASP A 1 114 ? 8.757 -13.773 -6.633 1.00 92.00 114 ASP A N 1
ATOM 866 C CA . ASP A 1 114 ? 9.201 -14.010 -5.272 1.00 92.00 114 ASP A CA 1
ATOM 867 C C . ASP A 1 114 ? 8.554 -12.941 -4.389 1.00 92.00 114 ASP A C 1
ATOM 869 O O . ASP A 1 114 ? 8.757 -11.743 -4.583 1.00 92.00 114 ASP A O 1
ATOM 873 N N . LEU A 1 115 ? 7.725 -13.390 -3.457 1.00 92.38 115 LEU A N 1
ATOM 874 C CA . LEU A 1 115 ? 7.132 -12.582 -2.405 1.00 92.38 115 LEU A CA 1
ATOM 875 C C . LEU A 1 115 ? 8.190 -12.371 -1.324 1.00 92.38 115 LEU A C 1
ATOM 877 O O . LEU A 1 115 ? 8.669 -13.362 -0.781 1.00 92.38 115 LEU A O 1
ATOM 881 N N . ASP A 1 116 ? 8.519 -11.127 -0.985 1.00 93.12 116 ASP A N 1
ATOM 882 C CA . ASP A 1 116 ? 9.428 -10.815 0.124 1.00 93.12 116 ASP A CA 1
ATOM 883 C C . ASP A 1 116 ? 8.708 -10.968 1.468 1.00 93.12 116 ASP A C 1
ATOM 885 O O . ASP A 1 116 ? 9.189 -11.672 2.356 1.00 93.12 116 ASP A O 1
ATOM 889 N N . PHE A 1 117 ? 7.521 -10.368 1.584 1.00 94.12 117 PHE A N 1
ATOM 890 C CA . PHE A 1 117 ? 6.595 -10.581 2.694 1.00 94.12 117 PHE A CA 1
ATOM 891 C C . PHE A 1 117 ? 5.168 -10.210 2.286 1.00 94.12 117 PHE A C 1
ATOM 893 O O . PHE A 1 117 ? 4.948 -9.358 1.422 1.00 94.12 117 PHE A O 1
ATOM 900 N N . ALA A 1 118 ? 4.188 -10.791 2.970 1.00 94.75 118 ALA A N 1
ATOM 901 C CA . ALA A 1 118 ? 2.837 -10.245 3.017 1.00 94.75 118 ALA A CA 1
ATOM 902 C C . ALA A 1 118 ? 2.486 -9.920 4.467 1.00 94.75 118 ALA A C 1
ATOM 904 O O . ALA A 1 118 ? 2.757 -10.706 5.363 1.00 94.75 118 ALA A O 1
ATOM 905 N N . ARG A 1 119 ? 1.898 -8.759 4.729 1.00 96.19 119 ARG A N 1
ATOM 906 C CA . ARG A 1 119 ? 1.544 -8.314 6.072 1.00 96.19 119 ARG A CA 1
ATOM 907 C C . ARG A 1 119 ? 0.096 -7.874 6.105 1.00 96.19 119 ARG A C 1
ATOM 909 O O . ARG A 1 119 ? -0.316 -7.050 5.293 1.00 96.19 119 ARG A O 1
ATOM 916 N N . VAL A 1 120 ? -0.642 -8.404 7.070 1.00 96.12 120 VAL A N 1
ATOM 917 C CA . VAL A 1 120 ? -2.007 -7.986 7.377 1.00 96.12 120 VAL A CA 1
ATOM 918 C C . VAL A 1 120 ? -1.989 -7.247 8.708 1.00 96.12 120 VAL A C 1
ATOM 920 O O . VAL A 1 120 ? -1.526 -7.782 9.717 1.00 96.12 120 VAL A O 1
ATOM 923 N N . GLU A 1 121 ? -2.464 -6.008 8.693 1.00 96.75 121 GLU A N 1
ATOM 924 C CA . GLU A 1 121 ? -2.502 -5.097 9.835 1.00 96.75 121 GLU A CA 1
ATOM 925 C C . GLU A 1 121 ? -3.957 -4.695 10.083 1.00 96.75 121 GLU A C 1
ATOM 927 O O . GLU A 1 121 ? -4.620 -4.197 9.176 1.00 96.75 121 GLU A O 1
ATOM 932 N N . PHE A 1 122 ? -4.452 -4.878 11.302 1.00 96.75 122 PHE A N 1
ATOM 933 C CA . PHE A 1 122 ? -5.704 -4.280 11.758 1.00 96.75 122 PHE A CA 1
ATOM 934 C C . PHE A 1 122 ? -5.367 -3.238 12.815 1.00 96.75 122 PHE A C 1
ATOM 936 O O . PHE A 1 122 ? -4.676 -3.540 13.790 1.00 96.75 122 PHE A O 1
ATOM 943 N N . PHE A 1 123 ? -5.789 -1.999 12.598 1.00 97.12 123 PHE A N 1
ATOM 944 C CA . PHE A 1 123 ? -5.389 -0.876 13.435 1.00 97.12 123 PHE A CA 1
ATOM 945 C C . PHE A 1 123 ? -6.467 0.203 13.472 1.00 97.12 123 PHE A C 1
ATOM 947 O O . PHE A 1 123 ? -7.286 0.340 12.559 1.00 97.12 123 PHE A O 1
ATOM 954 N N . MET A 1 124 ? -6.438 0.982 14.544 1.00 97.06 124 MET A N 1
ATOM 955 C CA . MET A 1 124 ? -7.222 2.199 14.683 1.00 97.06 124 MET A CA 1
ATOM 956 C C . MET A 1 124 ? -6.358 3.383 14.247 1.00 97.06 124 MET A C 1
ATOM 958 O O . MET A 1 124 ? -5.191 3.471 14.622 1.00 97.06 124 MET A O 1
ATOM 962 N N . ARG A 1 125 ? -6.913 4.306 13.469 1.00 97.44 125 ARG A N 1
ATOM 963 C CA . ARG A 1 125 ? -6.282 5.575 13.114 1.00 97.44 125 ARG A CA 1
ATOM 964 C C . ARG A 1 125 ? -7.073 6.717 13.727 1.00 97.44 125 ARG A C 1
ATOM 966 O O . ARG A 1 125 ? -8.238 6.910 13.391 1.00 97.44 125 ARG A O 1
ATOM 973 N N . GLU A 1 126 ? -6.422 7.476 14.596 1.00 96.81 126 GLU A N 1
ATOM 974 C CA . GLU A 1 126 ? -6.946 8.735 15.110 1.00 96.81 126 GLU A CA 1
ATOM 975 C C . GLU A 1 126 ? -6.344 9.896 14.320 1.00 96.81 126 GLU A C 1
ATOM 977 O O . GLU A 1 126 ? -5.127 9.974 14.147 1.00 96.81 126 GLU A O 1
ATOM 982 N N . THR A 1 127 ? -7.188 10.802 13.838 1.00 96.19 127 THR A N 1
ATOM 983 C CA . THR A 1 127 ? -6.775 12.037 13.173 1.00 96.19 127 THR A CA 1
ATOM 984 C C . THR A 1 127 ? -7.385 13.225 13.895 1.00 96.19 127 THR A C 1
ATOM 986 O O . THR A 1 127 ? -8.607 13.358 13.955 1.00 96.19 127 THR A O 1
ATOM 989 N N . ALA A 1 128 ? -6.531 14.120 14.386 1.00 94.12 128 ALA A N 1
ATOM 990 C CA . ALA A 1 128 ? -6.924 15.348 15.060 1.00 94.12 128 ALA A CA 1
ATOM 991 C C . ALA A 1 128 ? -6.464 16.570 14.256 1.00 94.12 128 ALA A C 1
ATOM 993 O O . ALA A 1 128 ? -5.314 16.658 13.827 1.00 94.12 128 ALA A O 1
ATOM 994 N N . ILE A 1 129 ? -7.366 17.528 14.067 1.00 91.56 129 ILE A N 1
ATOM 995 C CA . ILE A 1 129 ? -7.104 18.801 13.400 1.00 91.56 129 ILE A CA 1
ATOM 996 C C . ILE A 1 129 ? -7.282 19.907 14.433 1.00 91.56 129 ILE A C 1
ATOM 998 O O . ILE A 1 129 ? -8.362 20.078 15.001 1.00 91.56 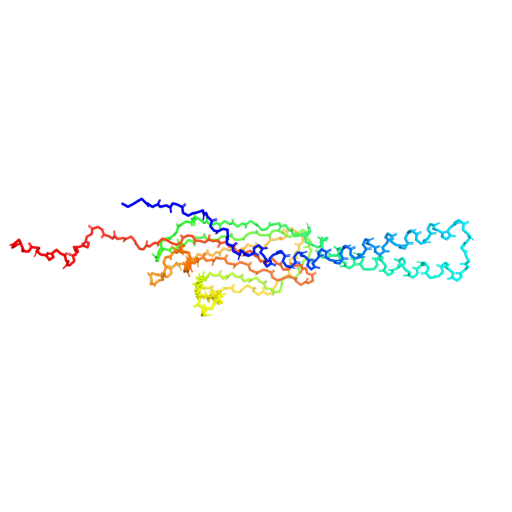129 ILE A O 1
ATOM 1002 N N . TYR A 1 130 ? -6.225 20.675 14.668 1.00 89.19 130 TYR A N 1
ATOM 1003 C CA . TYR A 1 130 ? -6.237 21.776 15.625 1.00 89.19 130 TYR A CA 1
ATOM 1004 C C . TYR A 1 130 ? -5.524 23.004 15.062 1.00 89.19 130 TYR A C 1
ATOM 1006 O O . TYR A 1 130 ? -4.761 22.931 14.098 1.00 89.19 130 TYR A O 1
ATOM 1014 N N . ARG A 1 131 ? -5.799 24.170 15.651 1.00 89.50 131 ARG A N 1
ATOM 1015 C CA . ARG A 1 131 ? -5.145 25.429 15.278 1.00 89.50 131 ARG A CA 1
ATOM 1016 C C . ARG A 1 131 ? -4.151 25.831 16.353 1.00 89.50 131 ARG A C 1
ATOM 1018 O O . ARG A 1 131 ? -4.482 25.811 17.536 1.00 89.50 131 ARG A O 1
ATOM 1025 N N . ARG A 1 132 ? -2.954 26.236 15.939 1.00 89.50 132 ARG A N 1
ATOM 1026 C CA . ARG A 1 132 ? -1.929 26.802 16.821 1.00 89.50 132 ARG A CA 1
ATOM 1027 C C . ARG A 1 132 ? -1.540 28.165 16.264 1.00 89.50 132 ARG A C 1
ATOM 1029 O O . ARG A 1 132 ? -0.808 28.261 15.286 1.00 89.50 132 ARG A O 1
ATOM 1036 N N . GLY A 1 133 ? -2.084 29.221 16.868 1.00 91.75 133 GLY A N 1
ATOM 1037 C CA . GLY A 1 133 ? -2.026 30.565 16.293 1.00 91.75 133 GLY A CA 1
ATOM 1038 C C . GLY A 1 133 ? -2.880 30.653 15.025 1.00 91.75 133 GLY A C 1
ATOM 1039 O O . GLY A 1 133 ? -4.068 30.332 15.048 1.00 91.75 133 GLY A O 1
ATOM 1040 N N . THR A 1 134 ? -2.276 31.081 13.917 1.00 89.06 134 THR A N 1
ATOM 1041 C CA . THR A 1 134 ? -2.929 31.161 12.599 1.00 89.06 134 THR A CA 1
ATOM 1042 C C . THR A 1 134 ? -2.912 29.846 11.830 1.00 89.06 134 THR A C 1
ATOM 1044 O O . THR A 1 134 ? -3.745 29.657 10.940 1.00 89.06 134 THR A O 1
ATOM 1047 N N . ASP A 1 135 ? -2.021 28.933 12.203 1.00 86.12 135 ASP A N 1
ATOM 1048 C CA . ASP A 1 135 ? -1.711 27.742 11.425 1.00 86.12 135 ASP A CA 1
ATOM 1049 C C . ASP A 1 135 ? -2.603 26.566 11.833 1.00 86.12 135 ASP A C 1
ATOM 1051 O O . ASP A 1 135 ? -2.942 26.388 13.009 1.00 86.12 135 ASP A O 1
ATOM 1055 N N . THR A 1 136 ? -2.997 25.763 10.845 1.00 89.94 136 THR A N 1
ATOM 1056 C CA . THR A 1 136 ? -3.796 24.547 11.045 1.00 89.94 136 THR A CA 1
ATOM 1057 C C . THR A 1 136 ? -2.879 23.338 10.959 1.00 89.94 136 THR A C 1
ATOM 1059 O O . THR A 1 136 ? -2.198 23.151 9.953 1.00 89.94 136 THR A O 1
ATOM 1062 N N . TYR A 1 137 ? -2.881 22.518 12.004 1.00 90.06 137 TYR A N 1
ATOM 1063 C CA . TYR A 1 137 ? -2.092 21.299 12.107 1.00 90.06 137 TYR A CA 1
ATOM 1064 C C . TYR A 1 137 ? -3.021 20.092 12.042 1.00 90.06 137 TYR A C 1
ATOM 1066 O O . TYR A 1 137 ? -4.124 20.113 12.589 1.00 90.06 137 TYR A O 1
ATOM 1074 N N . THR A 1 138 ? -2.573 19.049 11.348 1.00 92.06 138 THR A N 1
ATOM 1075 C CA . THR A 1 138 ? -3.230 17.740 11.325 1.00 92.06 138 THR A CA 1
ATOM 1076 C C . THR A 1 138 ? -2.257 16.725 11.897 1.00 92.06 138 THR A C 1
ATOM 1078 O O . THR A 1 138 ? -1.188 16.511 11.329 1.00 92.06 138 THR A O 1
ATOM 1081 N N . GLU A 1 139 ? -2.627 16.110 13.011 1.00 93.69 139 GLU A N 1
ATOM 1082 C CA . GLU A 1 139 ? -1.896 14.994 13.600 1.00 93.69 139 GLU A CA 1
ATOM 1083 C C . GLU A 1 139 ? -2.643 13.694 13.337 1.00 93.69 139 GLU A C 1
ATOM 1085 O O . GLU A 1 139 ? -3.873 13.653 13.316 1.00 93.69 139 GLU A O 1
ATOM 1090 N N . THR A 1 140 ? -1.894 12.628 13.070 1.00 94.31 140 THR A N 1
ATOM 1091 C CA . THR A 1 140 ? -2.441 11.295 12.824 1.00 94.31 140 THR A CA 1
ATOM 1092 C C . THR A 1 140 ? -1.642 10.273 13.609 1.00 94.31 140 THR A C 1
ATOM 1094 O O . THR A 1 140 ? -0.415 10.248 13.519 1.00 94.31 140 THR A O 1
ATOM 1097 N N . HIS A 1 141 ? -2.343 9.423 14.349 1.00 95.12 141 HIS A N 1
ATOM 1098 C CA . HIS A 1 141 ? -1.764 8.364 15.158 1.00 95.12 141 HIS A CA 1
ATOM 1099 C C . HIS A 1 141 ? -2.395 7.019 14.782 1.00 95.12 141 HIS A C 1
ATOM 1101 O O . HIS A 1 141 ? -3.617 6.883 14.769 1.00 95.12 141 HIS A O 1
ATOM 1107 N N . GLU A 1 142 ? -1.565 6.028 14.443 1.00 96.75 142 GLU A N 1
ATOM 1108 C CA . GLU A 1 142 ? -2.004 4.660 14.144 1.00 96.75 142 GLU A CA 1
ATOM 1109 C C . GLU A 1 142 ? -1.717 3.760 15.352 1.00 96.75 142 GLU A C 1
ATOM 1111 O O . GLU A 1 142 ? -0.571 3.623 15.775 1.00 96.75 142 GLU A O 1
ATOM 1116 N N . VAL A 1 143 ? -2.757 3.129 15.892 1.00 95.69 143 VAL A N 1
ATOM 1117 C CA . VAL A 1 143 ? -2.677 2.184 17.009 1.00 95.69 143 VAL A CA 1
ATOM 1118 C C . VAL A 1 143 ? -2.894 0.770 16.466 1.00 95.69 143 VAL A C 1
ATOM 1120 O O . VAL A 1 143 ? -4.034 0.413 16.141 1.00 95.69 143 VAL A O 1
ATOM 1123 N N . PRO A 1 144 ? -1.832 -0.045 16.326 1.00 95.12 144 PRO A N 1
ATOM 1124 C CA . PRO A 1 144 ? -1.961 -1.409 15.841 1.00 95.12 144 PRO A CA 1
ATOM 1125 C C . PRO A 1 144 ? -2.688 -2.273 16.869 1.00 95.12 144 PRO A C 1
ATOM 1127 O O . PRO A 1 144 ? -2.298 -2.340 18.031 1.00 95.12 144 PRO A O 1
ATOM 1130 N N . VAL A 1 145 ? -3.729 -2.963 16.415 1.00 95.56 145 VAL A N 1
ATOM 1131 C CA . VAL A 1 145 ? -4.467 -3.953 17.210 1.00 95.56 145 VAL A CA 1
ATOM 1132 C C . VAL A 1 145 ? -3.977 -5.356 16.889 1.00 95.56 145 VAL A C 1
ATOM 1134 O O . VAL A 1 145 ? -3.849 -6.202 17.770 1.00 95.56 145 VAL A O 1
ATOM 1137 N N . TYR A 1 146 ? -3.664 -5.601 15.621 1.00 95.88 146 TYR A N 1
ATOM 1138 C CA . TYR A 1 146 ? -3.140 -6.871 15.164 1.00 95.88 146 TYR A CA 1
ATOM 1139 C C . TYR A 1 146 ? -2.183 -6.673 13.999 1.00 95.88 146 TYR A C 1
ATOM 1141 O O . TYR A 1 146 ? -2.475 -5.921 13.070 1.00 95.88 146 TYR A O 1
ATOM 1149 N N . THR A 1 147 ? -1.091 -7.433 14.008 1.00 95.81 147 THR A N 1
ATOM 1150 C CA . THR A 1 147 ? -0.157 -7.520 12.889 1.00 95.81 147 THR A CA 1
ATOM 1151 C C . THR A 1 147 ? 0.238 -8.972 12.688 1.00 95.81 147 THR A C 1
ATOM 1153 O O . THR A 1 147 ? 0.760 -9.611 13.601 1.00 95.81 147 THR A O 1
ATOM 1156 N N . LYS A 1 148 ? 0.038 -9.484 11.474 1.00 94.75 148 LYS A N 1
ATOM 1157 C CA . LYS A 1 148 ? 0.570 -10.779 11.048 1.00 94.75 148 LYS A CA 1
ATOM 1158 C C . LYS A 1 148 ? 1.385 -10.608 9.792 1.00 94.75 148 LYS A C 1
ATOM 1160 O O . LYS A 1 148 ? 0.893 -10.097 8.790 1.00 94.75 148 LYS A O 1
ATOM 1165 N N . GLU A 1 149 ? 2.612 -11.094 9.853 1.00 94.88 149 GLU A N 1
ATOM 1166 C CA . GLU A 1 149 ? 3.493 -11.189 8.704 1.00 94.88 149 GLU A CA 1
ATOM 1167 C C . GLU A 1 149 ? 3.559 -12.639 8.225 1.00 94.88 149 GLU A C 1
ATOM 1169 O O . GLU A 1 149 ? 3.679 -13.580 9.011 1.00 94.88 149 GLU A O 1
ATOM 1174 N N . ILE A 1 150 ? 3.432 -12.807 6.920 1.00 93.12 150 ILE A N 1
ATOM 1175 C CA . ILE A 1 150 ? 3.650 -14.039 6.189 1.00 93.12 150 ILE A CA 1
ATOM 1176 C C . ILE A 1 150 ? 5.036 -13.909 5.560 1.00 93.12 150 ILE A C 1
ATOM 1178 O O . ILE A 1 150 ? 5.285 -12.931 4.842 1.00 93.12 150 ILE A O 1
ATOM 1182 N N . PRO A 1 151 ? 5.939 -14.858 5.848 1.00 89.69 151 PRO A N 1
ATOM 1183 C CA . PRO A 1 151 ? 7.317 -14.778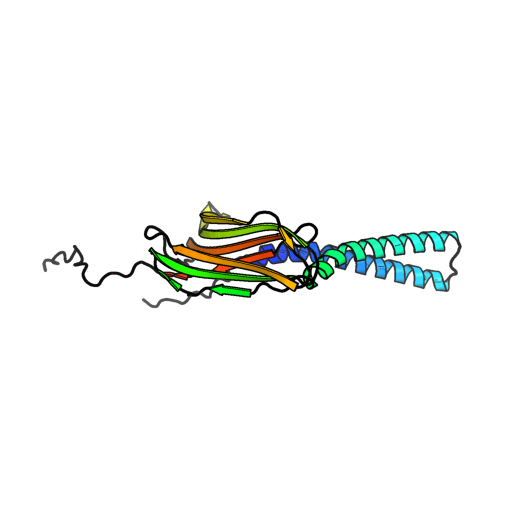 5.401 1.00 89.69 151 PRO A CA 1
ATOM 1184 C C . PRO A 1 151 ? 7.431 -14.956 3.884 1.00 89.69 151 PRO A C 1
ATOM 1186 O O . PRO A 1 151 ? 6.475 -15.305 3.187 1.00 89.69 151 PRO A O 1
ATOM 1189 N N . ARG A 1 152 ? 8.654 -14.743 3.398 1.00 93.62 152 ARG A N 1
ATOM 1190 C CA . ARG A 1 152 ? 9.053 -14.903 2.002 1.00 93.62 152 ARG A CA 1
ATOM 1191 C C . ARG A 1 152 ? 8.553 -16.214 1.384 1.00 93.62 152 ARG A C 1
ATOM 1193 O O . ARG A 1 152 ? 8.682 -17.278 1.987 1.00 93.62 152 ARG A O 1
ATOM 1200 N N . GLY A 1 153 ? 8.084 -16.149 0.138 1.00 91.69 153 GLY A N 1
ATOM 1201 C CA . GLY A 1 153 ? 7.657 -17.318 -0.636 1.00 91.69 153 GLY A CA 1
ATOM 1202 C C . GLY A 1 153 ? 7.888 -17.149 -2.136 1.00 91.69 153 GLY A C 1
ATOM 1203 O O . GLY A 1 153 ? 7.951 -16.031 -2.635 1.00 91.69 153 GLY A O 1
ATOM 1204 N N . SER A 1 154 ? 8.013 -18.255 -2.867 1.00 92.31 154 SER A N 1
ATOM 1205 C CA . SER A 1 154 ? 8.119 -18.244 -4.332 1.00 92.31 154 SER A CA 1
ATOM 1206 C C . SER A 1 154 ? 6.834 -18.781 -4.947 1.00 92.31 154 SER A C 1
ATOM 1208 O O . SER A 1 154 ? 6.398 -19.874 -4.597 1.00 92.31 154 SER A O 1
ATOM 1210 N N . TYR A 1 155 ? 6.277 -18.032 -5.894 1.00 90.69 155 TYR A N 1
ATOM 1211 C CA . TYR A 1 155 ? 5.017 -18.334 -6.568 1.00 90.69 155 TYR A CA 1
ATOM 1212 C C . TYR A 1 155 ? 5.253 -18.499 -8.072 1.00 90.69 155 TYR A C 1
ATOM 1214 O O . TYR A 1 155 ? 6.074 -17.806 -8.682 1.00 90.69 155 TYR A O 1
ATOM 1222 N N . ARG A 1 156 ? 4.550 -19.447 -8.680 1.00 90.31 156 ARG A N 1
ATOM 1223 C CA . ARG A 1 156 ? 4.529 -19.723 -10.119 1.00 90.31 156 ARG A CA 1
ATOM 1224 C C . ARG A 1 156 ? 3.310 -19.067 -10.766 1.00 90.31 156 ARG A C 1
ATOM 1226 O O . ARG A 1 156 ? 2.371 -18.652 -10.095 1.00 90.31 156 ARG A O 1
ATOM 1233 N N . ALA A 1 157 ? 3.321 -18.992 -12.095 1.00 87.19 157 ALA A N 1
ATOM 1234 C CA . ALA A 1 157 ? 2.148 -18.555 -12.844 1.00 87.19 157 ALA A CA 1
ATOM 1235 C C . ALA A 1 157 ? 0.960 -19.491 -12.557 1.00 87.19 157 ALA A C 1
ATOM 1237 O O . ALA A 1 157 ? 1.092 -20.707 -12.693 1.00 87.19 157 ALA A O 1
ATOM 1238 N N . GLY A 1 158 ? -0.179 -18.915 -12.170 1.00 85.38 158 GLY A N 1
ATOM 1239 C CA . GLY A 1 158 ? -1.374 -19.653 -11.751 1.00 85.38 158 GLY A CA 1
ATOM 1240 C C . GLY A 1 158 ? -1.460 -19.921 -10.245 1.00 85.38 158 GLY A C 1
ATOM 1241 O O . GLY A 1 158 ? -2.543 -20.258 -9.768 1.00 85.38 158 GLY A O 1
ATOM 1242 N N . ASP A 1 159 ? -0.376 -19.719 -9.490 1.00 90.81 159 ASP A N 1
ATOM 1243 C CA . ASP A 1 159 ? -0.447 -19.741 -8.030 1.00 90.81 159 ASP A CA 1
ATOM 1244 C C . ASP A 1 159 ? -1.185 -18.496 -7.515 1.00 90.81 159 ASP A C 1
ATOM 1246 O O . ASP A 1 159 ? -1.322 -17.471 -8.200 1.00 90.81 159 ASP A O 1
ATOM 1250 N N . HIS A 1 160 ? -1.651 -18.582 -6.273 1.00 90.25 160 HIS A N 1
ATOM 1251 C CA . HIS A 1 160 ? -2.377 -17.514 -5.608 1.00 90.25 160 HIS A CA 1
ATOM 1252 C C . HIS A 1 160 ? -1.929 -17.353 -4.156 1.00 90.25 160 HIS A C 1
ATOM 1254 O O . HIS A 1 160 ? -1.493 -18.302 -3.503 1.00 90.25 160 HIS A O 1
ATOM 1260 N N . LEU A 1 161 ? -2.058 -16.128 -3.660 1.00 91.44 161 LEU A N 1
ATOM 1261 C CA . LEU A 1 161 ? -1.930 -15.781 -2.256 1.00 91.44 161 LEU A CA 1
ATOM 1262 C C . LEU A 1 161 ? -3.334 -15.738 -1.644 1.00 91.44 161 LEU A C 1
ATOM 1264 O O . LEU A 1 161 ? -4.131 -14.882 -2.023 1.00 91.44 161 LEU A O 1
ATOM 1268 N N . ASP A 1 162 ? -3.623 -16.649 -0.714 1.00 93.31 162 ASP A N 1
ATOM 1269 C CA . ASP A 1 162 ? -4.882 -16.696 0.041 1.00 93.31 162 ASP A CA 1
ATOM 127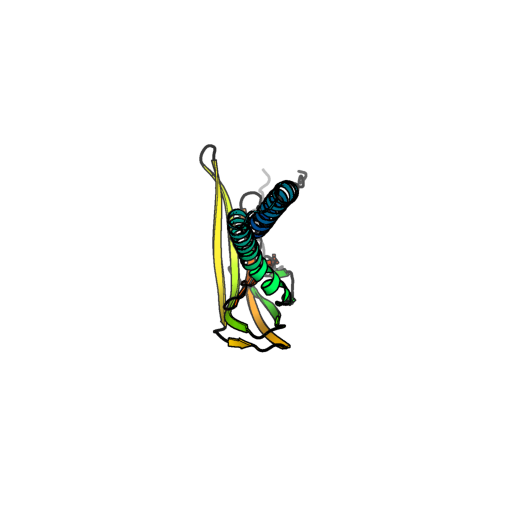0 C C . ASP A 1 162 ? -4.600 -16.467 1.527 1.00 93.31 162 ASP A C 1
ATOM 1272 O O . ASP A 1 162 ? -3.933 -17.278 2.179 1.00 93.31 162 ASP A O 1
ATOM 1276 N N . LEU A 1 163 ? -5.064 -15.336 2.057 1.00 93.19 163 LEU A N 1
ATOM 1277 C CA . LEU A 1 163 ? -4.909 -14.980 3.463 1.00 93.19 163 LEU A CA 1
ATOM 1278 C C . LEU A 1 163 ? -6.284 -14.883 4.102 1.00 93.19 163 LEU A C 1
ATOM 1280 O O . LEU A 1 163 ? -7.016 -13.926 3.873 1.00 93.19 163 LEU A O 1
ATOM 1284 N N . SER A 1 164 ? -6.601 -15.838 4.967 1.00 93.38 164 SER A N 1
ATOM 1285 C CA . SER A 1 164 ? -7.812 -15.810 5.781 1.00 93.38 164 SER A CA 1
ATOM 1286 C C . SER A 1 164 ? -7.475 -15.541 7.244 1.00 93.38 164 SER A C 1
ATOM 1288 O O . SER A 1 164 ? -6.588 -16.193 7.814 1.00 93.38 164 SER A O 1
ATOM 1290 N N . HIS A 1 165 ? -8.194 -14.620 7.879 1.00 94.69 165 HIS A N 1
ATOM 1291 C CA . HIS A 1 165 ? -8.065 -14.392 9.313 1.00 94.69 165 HIS A CA 1
ATOM 1292 C C . HIS A 1 165 ? -9.372 -13.914 9.944 1.00 94.69 165 HIS A C 1
ATOM 1294 O O . HIS A 1 165 ? -10.167 -13.232 9.304 1.00 94.69 165 HIS A O 1
ATOM 1300 N N . ARG A 1 166 ? -9.564 -14.255 11.221 1.00 95.50 166 ARG A N 1
ATOM 1301 C CA . ARG A 1 166 ? -10.650 -13.736 12.050 1.00 95.50 166 ARG A CA 1
ATOM 1302 C C . ARG A 1 166 ? -10.092 -12.666 12.974 1.00 95.50 166 ARG A C 1
ATOM 1304 O O . ARG A 1 166 ? -9.260 -12.971 13.823 1.00 95.50 166 ARG A O 1
ATOM 1311 N N . PHE A 1 167 ? -10.565 -11.441 12.815 1.00 94.75 167 PHE A N 1
ATOM 1312 C CA . PHE A 1 167 ? -10.201 -10.314 13.666 1.00 94.75 167 PHE A CA 1
ATOM 1313 C C . PHE A 1 167 ? -11.236 -10.135 14.763 1.00 94.75 167 PHE A C 1
ATOM 1315 O O . PHE A 1 167 ? -12.417 -10.375 14.531 1.00 94.75 167 PHE A O 1
ATOM 1322 N N . THR A 1 168 ? -10.802 -9.672 15.932 1.00 94.56 168 THR A N 1
ATOM 1323 C CA . THR A 1 168 ? -11.687 -9.262 17.026 1.00 94.56 168 THR A CA 1
ATOM 1324 C C . THR A 1 168 ? -11.442 -7.796 17.319 1.00 94.56 168 THR A C 1
ATOM 1326 O O . THR A 1 168 ? -10.296 -7.384 17.504 1.00 94.56 168 THR A O 1
ATOM 1329 N N . VAL A 1 169 ? -12.513 -7.008 17.346 1.00 94.81 169 VAL A N 1
ATOM 1330 C CA . VAL A 1 169 ? -12.439 -5.606 17.749 1.00 94.81 169 VAL A CA 1
ATOM 1331 C C . VAL A 1 169 ? -12.292 -5.555 19.274 1.00 94.81 169 VAL A C 1
ATOM 1333 O O . VAL A 1 169 ? -13.115 -6.157 19.964 1.00 94.81 169 VAL A O 1
ATOM 1336 N N . PRO A 1 170 ? -11.281 -4.859 19.823 1.00 94.44 170 PRO A N 1
ATOM 1337 C CA . PRO A 1 170 ? -11.132 -4.692 21.264 1.00 94.44 170 PRO A CA 1
ATOM 1338 C C . PRO A 1 170 ? -12.419 -4.134 21.897 1.00 94.44 170 PRO A C 1
ATOM 1340 O O . PRO A 1 170 ? -12.959 -3.153 21.380 1.00 94.44 170 PRO A O 1
ATOM 1343 N N . PRO A 1 171 ? -12.945 -4.744 22.976 1.00 93.56 171 PRO A N 1
ATOM 1344 C CA . PRO A 1 171 ? -14.181 -4.292 23.621 1.00 93.56 171 PRO A CA 1
ATOM 1345 C C . PRO A 1 171 ? -14.028 -2.926 24.305 1.00 93.56 171 PRO A C 1
ATOM 1347 O O . PRO A 1 171 ? -14.986 -2.168 24.387 1.00 93.56 171 PRO A O 1
ATOM 1350 N N . ASP A 1 172 ? -12.817 -2.599 24.746 1.00 92.06 172 ASP A N 1
ATOM 1351 C CA . ASP A 1 172 ? -12.407 -1.328 25.348 1.00 92.06 172 ASP A CA 1
ATOM 1352 C C . ASP A 1 172 ? -11.933 -0.291 24.313 1.00 92.06 172 ASP A C 1
ATOM 1354 O O . ASP A 1 172 ? -11.527 0.817 24.668 1.00 92.06 172 ASP A O 1
ATOM 1358 N N . GLY A 1 173 ? -11.978 -0.643 23.025 1.00 91.12 173 GLY A N 1
ATOM 1359 C CA . GLY A 1 173 ? -11.620 0.249 21.932 1.00 91.12 173 GLY A CA 1
ATOM 1360 C C . GLY A 1 173 ? -12.645 1.364 21.708 1.00 91.12 173 GLY A C 1
ATOM 1361 O O . GLY A 1 173 ? -13.786 1.323 22.163 1.00 91.12 173 GLY A O 1
ATOM 1362 N N . MET A 1 174 ? -12.253 2.371 20.929 1.00 93.88 174 MET A N 1
ATOM 1363 C CA . MET A 1 174 ? -13.182 3.404 20.470 1.00 93.88 174 MET A CA 1
ATOM 1364 C C . MET A 1 174 ? -14.003 2.909 19.280 1.00 93.88 174 MET A C 1
ATOM 1366 O O . MET A 1 174 ? -13.500 2.192 18.424 1.00 93.88 174 MET A O 1
ATOM 1370 N N . HIS A 1 175 ? -15.261 3.328 19.165 1.00 94.38 175 HIS A N 1
ATOM 1371 C CA . HIS A 1 175 ? -16.036 3.103 17.943 1.00 94.38 175 HIS A CA 1
ATOM 1372 C C . HIS A 1 175 ? -15.585 4.053 16.822 1.00 94.38 175 HIS A C 1
ATOM 1374 O O . HIS A 1 175 ? -14.924 5.062 17.075 1.00 94.38 175 HIS A O 1
ATOM 1380 N N . THR A 1 176 ? -15.951 3.756 15.572 1.00 94.94 176 THR A N 1
ATOM 1381 C CA . THR A 1 176 ? -15.709 4.670 14.451 1.00 94.94 176 THR A CA 1
ATOM 1382 C C . THR A 1 176 ? -16.415 5.998 14.709 1.00 94.94 176 THR A C 1
ATOM 1384 O O . THR A 1 176 ? -17.636 6.044 14.861 1.00 94.94 176 THR A O 1
ATOM 1387 N N . PHE A 1 177 ? -15.651 7.086 14.688 1.00 95.44 177 PHE A N 1
ATOM 1388 C CA . PHE A 1 177 ? -16.141 8.439 14.920 1.00 95.44 177 PHE A CA 1
ATOM 1389 C C . PHE A 1 177 ? -15.681 9.355 13.788 1.00 95.44 177 PHE A C 1
ATOM 1391 O O . PHE A 1 177 ? -14.496 9.427 13.487 1.00 95.44 177 PHE A O 1
ATOM 1398 N N . LEU A 1 178 ? -16.607 10.070 13.151 1.00 93.81 178 LEU A N 1
ATOM 1399 C CA . LEU A 1 178 ? -16.303 10.965 12.032 1.00 93.81 178 LEU A CA 1
ATOM 1400 C C . LEU A 1 178 ? -16.723 12.394 12.383 1.00 93.81 178 LEU A C 1
ATOM 1402 O O . LEU A 1 178 ? -17.813 12.842 12.030 1.00 93.81 178 LEU A O 1
ATOM 1406 N N . GLY A 1 179 ? -15.859 13.102 13.105 1.00 91.38 179 GLY A N 1
ATOM 1407 C CA . GLY A 1 179 ? -16.010 14.524 13.395 1.00 91.38 179 GLY A CA 1
ATOM 1408 C C . GLY A 1 179 ? -15.284 15.423 12.388 1.00 91.38 179 GLY A C 1
ATOM 1409 O O . GLY A 1 179 ? -14.513 14.976 11.530 1.00 91.38 179 GLY A O 1
ATOM 1410 N N . SER A 1 180 ? -15.524 16.731 12.504 1.00 88.94 180 SER A N 1
ATOM 1411 C CA . SER A 1 180 ? -14.823 17.751 11.712 1.00 88.94 180 SER A CA 1
ATOM 1412 C C . SER A 1 180 ? -13.350 17.868 12.102 1.00 88.94 180 SER A C 1
ATOM 1414 O O . SER A 1 180 ? -12.493 17.906 11.226 1.00 88.94 180 SER A O 1
ATOM 1416 N N . ASN A 1 181 ? -13.073 17.880 13.410 1.00 89.94 181 ASN A N 1
ATOM 1417 C CA . ASN A 1 181 ? -11.738 18.104 13.968 1.00 89.94 181 ASN A CA 1
ATOM 1418 C C . ASN A 1 181 ? -11.124 16.859 14.618 1.00 89.94 181 ASN A C 1
ATOM 1420 O O . ASN A 1 181 ? -9.937 16.864 14.909 1.00 89.94 181 ASN A O 1
ATOM 1424 N N . ASN A 1 182 ? -11.909 15.813 14.879 1.00 92.81 182 ASN A N 1
ATOM 1425 C CA . ASN A 1 182 ? -11.397 14.532 15.360 1.00 92.81 182 ASN A CA 1
ATOM 1426 C C . ASN A 1 182 ? -12.086 13.408 14.585 1.00 92.81 182 ASN A C 1
ATOM 1428 O O . ASN A 1 182 ? -13.301 13.452 14.371 1.00 92.81 182 ASN A O 1
ATOM 1432 N N . ARG A 1 183 ? -11.305 12.434 14.130 1.00 95.75 183 ARG A N 1
ATOM 1433 C CA . ARG A 1 183 ? -11.767 11.244 13.431 1.00 95.75 183 ARG A CA 1
ATOM 1434 C C . ARG A 1 183 ? -11.080 10.022 14.011 1.00 95.75 183 ARG A C 1
ATOM 1436 O O . ARG A 1 183 ? -9.869 10.020 14.179 1.00 95.75 183 ARG A O 1
ATOM 1443 N N . ILE A 1 184 ? -11.863 8.979 14.237 1.00 96.44 184 ILE A N 1
ATOM 1444 C CA . ILE A 1 184 ? -11.405 7.651 14.620 1.00 96.44 184 ILE A CA 1
ATOM 1445 C C . ILE A 1 184 ? -11.875 6.693 13.536 1.00 96.44 184 ILE A C 1
ATOM 1447 O O . ILE A 1 184 ? -13.074 6.458 13.360 1.00 96.44 184 ILE A O 1
ATOM 1451 N N . GLU A 1 185 ? -10.919 6.149 12.801 1.00 96.69 185 GLU A N 1
ATOM 1452 C CA . GLU A 1 185 ? -11.136 5.195 11.725 1.00 96.69 185 GLU A CA 1
ATOM 1453 C C . GLU A 1 185 ? -10.565 3.837 12.119 1.00 96.69 185 GLU A C 1
ATOM 1455 O O . GLU A 1 185 ? -9.510 3.750 12.739 1.00 96.69 185 GLU A O 1
ATOM 1460 N N . TRP A 1 186 ? -11.239 2.768 11.718 1.00 96.56 186 TRP A N 1
ATOM 1461 C CA . TRP A 1 186 ? -10.724 1.413 11.858 1.00 96.56 186 TRP A CA 1
ATOM 1462 C C . TRP A 1 186 ? -10.378 0.886 10.482 1.00 96.56 186 TRP A C 1
ATOM 1464 O O . TRP A 1 186 ? -11.167 1.012 9.542 1.00 96.56 186 TRP A O 1
ATOM 1474 N N . LEU A 1 187 ? -9.167 0.361 10.349 1.00 95.69 187 LEU A N 1
ATOM 1475 C CA . LEU A 1 187 ? -8.572 0.070 9.059 1.00 95.69 187 LEU A CA 1
ATOM 1476 C C . LEU A 1 187 ? -7.947 -1.314 9.079 1.00 95.69 187 LEU A C 1
ATOM 1478 O O . LEU A 1 187 ? -7.201 -1.677 9.989 1.00 95.69 187 LEU A O 1
ATOM 1482 N N . LEU A 1 188 ? -8.232 -2.062 8.023 1.00 94.75 188 LEU A N 1
ATOM 1483 C CA . LEU A 1 188 ? -7.541 -3.289 7.693 1.00 94.75 188 LEU A CA 1
ATOM 1484 C C . LEU A 1 188 ? -6.626 -3.021 6.503 1.00 94.75 188 LEU A C 1
ATOM 1486 O O . LEU A 1 188 ? -7.089 -2.627 5.434 1.00 94.75 188 LEU A O 1
ATOM 1490 N N . ARG A 1 189 ? -5.325 -3.219 6.673 1.00 95.19 189 ARG A N 1
ATOM 1491 C CA . ARG A 1 189 ? -4.328 -2.992 5.631 1.00 95.19 189 ARG A CA 1
ATOM 1492 C C . ARG A 1 189 ? -3.638 -4.292 5.268 1.00 95.19 189 ARG A C 1
ATOM 1494 O O . ARG A 1 189 ? -3.155 -5.009 6.140 1.00 95.19 189 ARG A O 1
ATOM 1501 N N . VAL A 1 190 ? -3.547 -4.555 3.969 1.00 95.12 190 VAL A N 1
ATOM 1502 C CA . VAL A 1 190 ? -2.728 -5.630 3.414 1.00 95.12 190 VAL A CA 1
ATOM 1503 C C . VAL A 1 190 ? -1.592 -5.015 2.617 1.00 95.12 190 VAL A C 1
ATOM 1505 O O . VAL A 1 190 ? -1.822 -4.298 1.643 1.00 95.12 190 VAL A O 1
ATOM 1508 N N . LYS A 1 191 ? -0.363 -5.317 3.029 1.00 94.56 191 LYS A N 1
ATOM 1509 C CA . LYS A 1 191 ? 0.864 -4.971 2.311 1.00 94.56 191 LYS A CA 1
ATOM 1510 C C . LYS A 1 191 ? 1.473 -6.245 1.750 1.00 94.56 191 LYS A C 1
ATOM 1512 O O . LYS A 1 191 ? 1.763 -7.158 2.512 1.00 94.56 191 LYS A O 1
ATOM 1517 N N . VAL A 1 192 ? 1.700 -6.303 0.450 1.00 92.94 192 VAL A N 1
ATOM 1518 C CA . VAL A 1 192 ? 2.368 -7.418 -0.225 1.00 92.94 192 VAL A CA 1
ATOM 1519 C C . VAL A 1 192 ? 3.588 -6.840 -0.921 1.00 92.94 192 VAL A C 1
ATOM 1521 O O . VAL A 1 192 ? 3.444 -6.064 -1.867 1.00 92.94 192 VAL A O 1
ATOM 1524 N N . SER A 1 193 ? 4.777 -7.179 -0.426 1.00 92.69 193 SER A N 1
ATOM 1525 C CA . SER A 1 193 ? 6.030 -6.762 -1.046 1.00 92.69 193 SER A CA 1
ATOM 1526 C C . SER A 1 193 ? 6.575 -7.870 -1.924 1.00 92.69 193 SER A C 1
ATOM 1528 O O . SER A 1 193 ? 6.683 -9.023 -1.498 1.00 92.69 193 SER A O 1
ATOM 1530 N N . ILE A 1 194 ? 6.864 -7.529 -3.176 1.00 90.12 194 ILE A N 1
ATOM 1531 C CA . ILE A 1 194 ? 7.187 -8.502 -4.213 1.00 90.12 194 ILE A CA 1
ATOM 1532 C C . ILE A 1 194 ? 8.506 -8.103 -4.876 1.00 90.12 194 ILE A C 1
ATOM 1534 O O . ILE A 1 194 ? 8.621 -7.046 -5.500 1.00 90.12 194 ILE A O 1
ATOM 1538 N N . ALA A 1 195 ? 9.496 -8.989 -4.821 1.00 88.75 195 ALA A N 1
ATOM 1539 C CA . ALA A 1 195 ? 10.846 -8.707 -5.278 1.00 88.75 195 ALA A CA 1
ATOM 1540 C C . ALA A 1 195 ? 10.875 -8.324 -6.764 1.00 88.75 195 ALA A C 1
ATOM 1542 O O . ALA A 1 195 ? 10.556 -9.130 -7.638 1.00 88.75 195 ALA A O 1
ATOM 1543 N N . ARG A 1 196 ? 11.352 -7.111 -7.076 1.00 82.94 196 ARG A N 1
ATOM 1544 C CA . ARG A 1 196 ? 11.435 -6.543 -8.445 1.00 82.94 196 ARG A CA 1
ATOM 1545 C C . ARG A 1 196 ? 10.078 -6.238 -9.089 1.00 82.94 196 ARG A C 1
ATOM 1547 O O . ARG A 1 196 ? 10.048 -5.855 -10.263 1.00 82.94 196 ARG A O 1
ATOM 1554 N N . TRP A 1 197 ? 8.983 -6.344 -8.352 1.00 84.12 197 TRP A N 1
ATOM 1555 C CA . TRP A 1 197 ? 7.652 -5.953 -8.794 1.00 84.12 197 TRP A CA 1
ATOM 1556 C C . TRP A 1 197 ? 7.160 -4.760 -7.961 1.00 84.12 197 TRP A C 1
ATOM 1558 O O . TRP A 1 197 ? 7.755 -4.440 -6.937 1.00 84.12 197 TRP A O 1
ATOM 1568 N N . PRO A 1 198 ? 6.134 -4.026 -8.415 1.00 81.81 198 PRO A N 1
ATOM 1569 C CA . PRO A 1 198 ? 5.495 -3.021 -7.577 1.00 81.81 198 PRO A CA 1
ATOM 1570 C C . PRO A 1 198 ? 4.837 -3.674 -6.357 1.00 81.81 198 PRO A C 1
ATOM 1572 O O . PRO A 1 198 ? 4.129 -4.669 -6.513 1.00 81.81 198 PRO A O 1
ATOM 1575 N N . ASP A 1 199 ? 5.026 -3.083 -5.179 1.00 87.50 199 ASP A N 1
ATOM 1576 C CA . ASP A 1 199 ? 4.331 -3.514 -3.966 1.00 87.50 199 ASP A CA 1
ATOM 1577 C C . ASP A 1 199 ? 2.821 -3.253 -4.080 1.00 87.50 199 ASP A C 1
ATOM 1579 O O . ASP A 1 199 ? 2.379 -2.254 -4.662 1.00 87.50 199 ASP A O 1
ATOM 1583 N N . VAL A 1 200 ? 2.027 -4.135 -3.477 1.00 87.62 200 VAL A N 1
ATOM 1584 C CA . VAL A 1 200 ? 0.576 -3.976 -3.337 1.00 87.62 200 VAL A CA 1
ATOM 1585 C C . VAL A 1 200 ? 0.290 -3.480 -1.925 1.00 87.62 200 VAL A C 1
ATOM 1587 O O . VAL A 1 200 ? 0.738 -4.074 -0.947 1.00 87.62 200 VAL A O 1
ATOM 1590 N N . ASN A 1 201 ? -0.450 -2.381 -1.803 1.00 91.00 201 ASN A N 1
ATOM 1591 C CA . ASN A 1 201 ? -0.849 -1.819 -0.516 1.00 91.00 201 ASN A CA 1
ATOM 1592 C C . ASN A 1 201 ? -2.316 -1.412 -0.588 1.00 91.00 201 ASN A C 1
ATOM 1594 O O . ASN A 1 201 ? -2.652 -0.354 -1.128 1.00 91.00 201 ASN A O 1
ATOM 1598 N N . GLU A 1 202 ? -3.173 -2.266 -0.041 1.00 90.00 202 GLU A N 1
ATOM 1599 C CA . GLU A 1 202 ? -4.605 -2.023 0.010 1.00 90.00 202 GLU A CA 1
ATOM 1600 C C . GLU A 1 202 ? -5.055 -1.781 1.444 1.00 90.00 202 GLU A C 1
ATOM 1602 O O . GLU A 1 202 ? -4.564 -2.398 2.388 1.00 90.00 202 GLU A O 1
ATOM 1607 N N . THR A 1 203 ? -5.977 -0.840 1.617 1.00 92.50 203 THR A N 1
ATOM 1608 C CA . THR A 1 203 ? -6.527 -0.469 2.922 1.00 92.50 203 THR A CA 1
ATOM 1609 C C . THR A 1 203 ? -8.043 -0.430 2.826 1.00 92.50 203 THR A C 1
ATOM 1611 O O . THR A 1 203 ? -8.582 0.253 1.959 1.00 92.50 203 THR A O 1
ATOM 1614 N N . TYR A 1 204 ? -8.706 -1.131 3.740 1.00 91.00 204 TYR A N 1
ATOM 1615 C CA . TYR A 1 204 ? -10.152 -1.277 3.805 1.00 91.00 204 TYR A CA 1
ATOM 1616 C C . TYR A 1 204 ? -10.671 -0.662 5.098 1.00 91.00 204 TYR A C 1
ATOM 1618 O O . TYR A 1 204 ? -10.176 -1.012 6.175 1.00 91.00 204 TYR A O 1
ATOM 1626 N N . PRO A 1 205 ? -11.648 0.252 5.022 1.00 93.25 205 PRO A N 1
ATOM 1627 C CA . PRO A 1 205 ? -12.313 0.750 6.209 1.00 93.25 205 PRO A CA 1
ATOM 1628 C C . PRO A 1 205 ? -13.216 -0.336 6.793 1.00 93.25 205 PRO A C 1
ATOM 1630 O O . PRO A 1 205 ? -13.991 -0.967 6.078 1.00 93.25 205 PRO A O 1
ATOM 1633 N N . VAL A 1 206 ? -13.138 -0.521 8.107 1.00 92.81 206 VAL A N 1
ATOM 1634 C CA . VAL A 1 206 ? -14.069 -1.350 8.876 1.00 92.81 206 VAL A CA 1
ATOM 1635 C C . VAL A 1 206 ?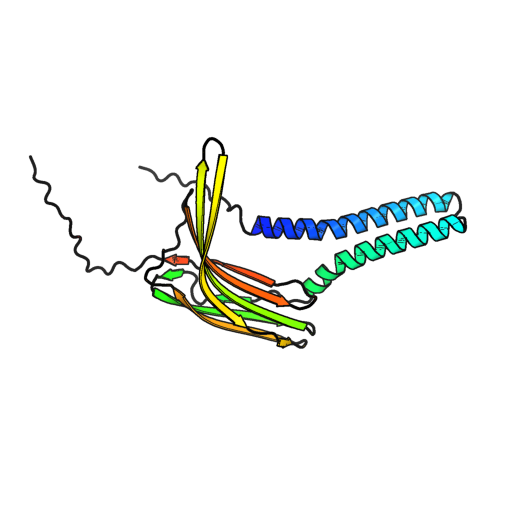 -14.895 -0.408 9.735 1.00 92.81 206 VAL A C 1
ATOM 1637 O O . VAL A 1 206 ? -14.344 0.414 10.464 1.00 92.81 206 VAL A O 1
ATOM 1640 N N . ARG A 1 207 ? -16.225 -0.478 9.656 1.00 95.25 207 ARG A N 1
ATOM 1641 C CA . ARG A 1 207 ? -17.070 0.400 10.466 1.00 95.25 207 ARG A CA 1
ATOM 1642 C C . ARG A 1 207 ? -17.291 -0.219 11.840 1.00 95.25 207 ARG A C 1
ATOM 1644 O O . ARG A 1 207 ? -18.076 -1.152 11.984 1.00 95.25 207 ARG A O 1
ATOM 1651 N N . VAL A 1 208 ? -16.647 0.331 12.861 1.00 95.81 208 VAL A N 1
ATOM 1652 C CA . VAL A 1 208 ? -16.833 -0.118 14.240 1.00 95.81 208 VAL A CA 1
ATOM 1653 C C . VAL A 1 208 ? -17.971 0.653 14.896 1.00 95.81 208 VAL A C 1
ATOM 1655 O O . VAL A 1 208 ? -17.975 1.882 14.940 1.00 95.81 208 VAL A O 1
ATOM 1658 N N . LEU A 1 209 ? -18.959 -0.072 15.398 1.00 94.50 209 LEU A N 1
ATOM 1659 C CA . LEU A 1 209 ? -20.115 0.459 16.104 1.00 94.50 209 LEU A CA 1
ATOM 1660 C C . LEU A 1 209 ? -19.881 0.421 17.619 1.00 94.50 209 LEU A C 1
ATOM 1662 O O . LEU A 1 209 ? -19.179 -0.469 18.101 1.00 94.50 209 LEU A O 1
ATOM 1666 N N . PRO A 1 210 ? -20.500 1.339 18.383 1.00 91.69 210 PRO A N 1
ATOM 1667 C CA . PRO A 1 210 ? -20.438 1.289 19.836 1.00 91.69 210 PRO A CA 1
ATOM 1668 C C . PRO A 1 210 ? -21.032 -0.015 20.374 1.00 91.69 210 PRO A C 1
ATOM 1670 O O . PRO A 1 210 ? -21.831 -0.694 19.703 1.00 91.69 210 PRO A O 1
ATOM 1673 N N . GLU A 1 211 ? -20.651 -0.328 21.612 1.00 84.88 211 GLU A N 1
ATOM 1674 C CA . GLU A 1 211 ? -21.243 -1.420 22.370 1.00 84.88 211 GLU A CA 1
ATOM 1675 C C . GLU A 1 211 ? -22.770 -1.275 22.384 1.00 84.88 211 GLU A C 1
ATOM 1677 O O . GLU A 1 211 ? -23.336 -0.173 22.388 1.00 84.88 211 GLU A O 1
ATOM 1682 N N . ARG A 1 212 ? -23.463 -2.409 22.301 1.00 72.94 212 ARG A N 1
ATOM 1683 C CA . ARG A 1 212 ? -24.914 -2.413 22.414 1.00 72.94 212 ARG A CA 1
ATOM 1684 C C . ARG A 1 212 ? -25.240 -2.072 23.864 1.00 72.94 212 ARG A C 1
ATOM 1686 O O . ARG A 1 212 ? -24.953 -2.873 24.740 1.00 72.94 212 ARG A O 1
ATOM 1693 N N . PHE A 1 213 ? -25.869 -0.924 24.107 1.00 62.34 213 PHE A N 1
ATOM 1694 C CA . PHE A 1 213 ? -26.506 -0.670 25.398 1.00 62.34 213 PHE A CA 1
ATOM 1695 C C . PHE A 1 213 ? -27.512 -1.799 25.653 1.00 62.34 213 PHE A C 1
ATOM 1697 O O . PHE A 1 213 ? -28.551 -1.867 24.988 1.00 62.34 213 PHE A O 1
ATOM 1704 N N . GLU A 1 214 ? -27.189 -2.725 26.554 1.00 58.88 214 GLU A N 1
ATOM 1705 C CA . GLU A 1 214 ? -28.169 -3.688 27.034 1.00 58.88 214 GLU A CA 1
ATOM 1706 C C . GLU A 1 214 ? -29.268 -2.913 27.763 1.00 58.88 214 GLU A C 1
ATOM 1708 O O . GLU A 1 214 ? -29.016 -2.056 28.611 1.00 58.88 214 GLU A O 1
ATOM 1713 N N . GLN A 1 215 ? -30.512 -3.189 27.383 1.00 49.59 215 GLN A N 1
ATOM 1714 C CA . GLN A 1 215 ? -31.722 -2.466 27.771 1.00 49.59 215 GLN A CA 1
ATOM 1715 C C . GLN A 1 215 ? -32.144 -2.748 29.234 1.00 49.59 215 GLN A C 1
ATOM 1717 O O . GLN A 1 215 ? -33.330 -2.858 29.527 1.00 49.59 215 GLN A O 1
ATOM 1722 N N . GLY A 1 216 ? -31.169 -2.895 30.137 1.00 55.03 216 GLY A N 1
ATOM 1723 C CA . GLY A 1 216 ? -31.323 -3.126 31.577 1.00 55.03 216 GLY A CA 1
ATOM 1724 C C . GLY A 1 216 ? -30.505 -2.170 32.456 1.00 55.03 216 GLY A C 1
ATOM 1725 O O . GLY A 1 216 ? -30.498 -2.326 33.673 1.00 55.03 216 GLY A O 1
ATOM 1726 N N . TYR A 1 217 ? -29.820 -1.179 31.874 1.00 52.12 217 TYR A N 1
ATOM 1727 C CA . TYR A 1 217 ? -29.130 -0.139 32.640 1.00 52.12 217 TYR A CA 1
ATOM 1728 C C . TYR A 1 217 ? -30.149 0.896 33.150 1.00 52.12 217 TYR A C 1
ATOM 1730 O O . TYR A 1 217 ? -30.560 1.793 32.410 1.00 52.12 217 TYR A O 1
ATOM 1738 N N . GLU A 1 218 ? -30.583 0.773 34.409 1.00 54.16 218 GLU A N 1
ATOM 1739 C CA . GLU A 1 218 ? -31.255 1.869 35.115 1.00 54.16 218 GLU A CA 1
ATOM 1740 C C . GLU A 1 218 ? -30.285 3.056 35.180 1.00 54.16 218 GLU A C 1
ATOM 1742 O O . GLU A 1 218 ? -29.235 2.992 35.819 1.00 54.16 218 GLU A O 1
ATOM 1747 N N . ALA A 1 219 ? -30.603 4.144 34.477 1.00 56.19 219 ALA A N 1
ATOM 1748 C CA . ALA A 1 219 ? -29.805 5.360 34.537 1.00 56.19 219 ALA A CA 1
ATOM 1749 C C . ALA A 1 219 ? -29.692 5.827 36.009 1.00 56.19 219 ALA A C 1
ATOM 1751 O O . ALA A 1 219 ? -30.728 6.085 36.624 1.00 56.19 219 ALA A O 1
ATOM 1752 N N . PRO A 1 220 ? -28.484 6.026 36.580 1.00 57.91 220 PRO A N 1
ATOM 1753 C CA . PRO A 1 220 ? -28.328 6.386 37.996 1.00 57.91 220 PRO A CA 1
ATOM 1754 C C . PRO A 1 220 ? -28.832 7.792 38.364 1.00 57.91 220 PRO A C 1
ATOM 1756 O O . PRO A 1 220 ? -28.682 8.226 39.503 1.00 57.91 220 PRO A O 1
ATOM 1759 N N . TYR A 1 221 ? -29.398 8.539 37.415 1.00 55.47 221 TYR A N 1
ATOM 1760 C CA . TYR A 1 221 ? -29.746 9.941 37.598 1.00 55.47 221 TYR A CA 1
ATOM 1761 C C . TYR A 1 221 ? -31.120 10.275 37.022 1.00 55.47 221 TYR A C 1
ATOM 1763 O O . TYR A 1 221 ? -31.254 11.060 36.089 1.00 55.47 221 TYR A O 1
ATOM 1771 N N . THR A 1 222 ? -32.170 9.778 37.670 1.00 54.75 222 THR A N 1
ATOM 1772 C CA . THR A 1 222 ? -33.392 10.576 37.830 1.00 54.75 222 THR A CA 1
ATOM 1773 C C . THR A 1 222 ? -33.296 11.322 39.156 1.00 54.75 222 THR A C 1
ATOM 1775 O O . THR A 1 222 ? -33.957 10.993 40.142 1.00 54.75 222 THR A O 1
ATOM 1778 N N . GLY A 1 223 ? -32.416 12.325 39.195 1.00 54.50 223 GLY A N 1
ATOM 1779 C CA . GLY A 1 223 ? -32.466 13.348 40.229 1.00 54.50 223 GLY A CA 1
ATOM 1780 C C . GLY A 1 223 ? -33.814 14.050 40.120 1.00 54.50 223 GLY A C 1
ATOM 1781 O O . GLY A 1 223 ? -34.062 14.774 39.162 1.00 54.50 223 GLY A O 1
ATOM 1782 N N . ARG A 1 224 ? -34.697 13.767 41.079 1.00 51.44 224 ARG A N 1
ATOM 1783 C CA . ARG A 1 224 ? -36.000 14.404 41.276 1.00 51.44 224 ARG A CA 1
ATOM 1784 C C . ARG A 1 224 ? -35.818 15.924 41.204 1.00 51.44 224 ARG A C 1
ATOM 1786 O O . ARG A 1 224 ? -35.267 16.513 42.134 1.00 51.44 224 ARG A O 1
ATOM 1793 N N . VAL A 1 225 ? -36.270 16.542 40.112 1.00 55.34 225 VAL A N 1
ATOM 1794 C CA . VAL A 1 225 ? -36.489 17.990 40.059 1.00 55.34 225 VAL A CA 1
ATOM 1795 C C . VAL A 1 225 ? -37.506 18.271 41.159 1.00 55.34 225 VAL A C 1
ATOM 1797 O O . VAL A 1 225 ? -38.640 17.801 41.098 1.00 55.34 225 VAL A O 1
ATOM 1800 N N . LYS A 1 226 ? -37.056 18.892 42.251 1.00 53.03 226 LYS A N 1
ATOM 1801 C CA . LYS A 1 226 ? -37.971 19.443 43.243 1.00 53.03 226 LYS A CA 1
ATOM 1802 C C . LYS A 1 226 ? -38.553 20.692 42.606 1.00 53.03 226 LYS A C 1
ATOM 1804 O O . LYS A 1 226 ? -37.818 21.654 42.406 1.00 53.03 226 LYS A O 1
ATOM 1809 N N . ASP A 1 227 ? -39.834 20.626 42.279 1.00 59.94 227 ASP A N 1
ATOM 1810 C CA . ASP A 1 227 ? -40.639 21.803 41.996 1.00 59.94 227 ASP A CA 1
ATOM 1811 C C . ASP A 1 227 ? -40.508 22.770 43.183 1.00 59.94 227 ASP A C 1
ATOM 1813 O O . ASP A 1 227 ? -40.827 22.415 44.325 1.00 59.94 227 ASP A O 1
ATOM 1817 N N . VAL A 1 228 ? -39.976 23.960 42.904 1.00 54.22 228 VAL A N 1
ATOM 1818 C CA . VAL A 1 228 ? -40.070 25.164 43.738 1.00 54.22 228 VAL A CA 1
ATOM 1819 C C . VAL A 1 228 ? -40.421 26.314 42.812 1.00 54.22 228 VAL A C 1
ATOM 1821 O O . VAL A 1 228 ? -39.731 26.444 41.775 1.00 54.22 228 VAL A O 1
#

pLDDT: mean 83.05, std 17.41, range [30.72, 97.44]

Sequence (228 aa):
MAYQQLPPSVPVTVEQAKQASNVARQGGVGCGIVWLAGTALFTMVKAFGGIGFGTGIILLVLWAIGLTILGVALLPQIRAWKITPPEIDVSREAVRLGESFDFRYYQAFKDRLDLDFARVEFFMRETAIYRRGTDTYTETHEVPVYTKEIPRGSYRAGDHLDLSHRFTVPPDGMHTFLGSNNRIEWLLRVKVSIARWPDVNETYPVRVLPERFEQGYEAPYTGRVKDV

Secondary structure (DSSP, 8-state):
-----------S-HHHHHHHHHHHHHHHHHHHHHHHHHHHHHHHHHHHH---HHHHHHHHHHHHHHHHHHHHHHHHHHHHHTBPPPEEEES-SEEETT-EEEEEEEEEBSS-EEEEEEEEEEEEEEEEEEEETTEEEEEEEEEEEEEEEEPPEEE-TT-EEEEEEEEE--TTSPPPEE-SSEEEEEEEEEEEEETTSPPEEEEEEEEEEPP---TT---S--------

Radius of gyration: 27.49 Å; chains: 1; bounding box: 70×51×89 Å